Protein AF-A0A7S2QPH6-F1 (afdb_monomer)

Radius of gyration: 38.7 Å; Cα contacts (8 Å, |Δi|>4): 171; chains: 1; bounding box: 69×31×125 Å

Mean predicted aligned error: 7.9 Å

Organism: NCBI:txid1333877

Solvent-accessible surface area (backbone atoms only — not comparable to full-atom values): 13025 Å² total; per-residue (Å²): 115,68,66,64,54,45,63,56,44,73,48,70,47,43,53,53,50,51,63,46,39,63,72,77,40,60,70,73,61,27,52,55,52,51,51,52,51,52,52,50,52,52,52,52,51,52,52,49,51,53,52,54,47,52,52,48,53,42,53,52,26,55,75,64,27,37,58,69,55,34,52,51,51,57,72,68,55,85,69,75,71,84,40,66,73,51,47,52,50,54,52,50,49,53,48,23,51,51,38,46,67,59,43,43,58,51,39,51,54,19,58,76,67,41,37,59,70,58,35,52,52,43,51,50,49,35,73,74,57,30,40,69,85,51,78,62,51,70,60,52,52,52,49,54,50,52,48,56,53,51,52,50,53,44,52,52,23,60,73,54,37,32,63,68,53,36,55,51,44,62,71,67,57,83,58,61,75,85,38,68,70,55,45,51,46,54,50,54,49,51,53,49,53,52,51,52,53,51,51,53,52,43,51,52,52,34,73,69,43,91,46,74,68,55,33,54,52,34,53,50,53,49,51,51,55,57,71,67,53,82,54,48,80,86,81,124

Structure (mmCIF, N/CA/C/O backbone):
data_AF-A0A7S2QPH6-F1
#
_entry.id   AF-A0A7S2QPH6-F1
#
loop_
_atom_site.group_PDB
_atom_site.id
_atom_site.type_symbol
_atom_site.label_atom_id
_atom_site.label_alt_id
_atom_site.label_comp_id
_atom_site.label_asym_id
_atom_site.label_entity_id
_atom_site.label_seq_id
_atom_site.pdbx_PDB_ins_code
_atom_site.Cartn_x
_atom_site.Cartn_y
_atom_site.Cartn_z
_atom_site.occupancy
_atom_site.B_iso_or_equiv
_atom_site.auth_seq_id
_atom_site.auth_comp_id
_atom_site.auth_asym_id
_atom_site.auth_atom_id
_atom_site.pdbx_PDB_model_num
ATOM 1 N N . ARG A 1 1 ? 12.734 9.477 -34.193 1.00 54.38 1 ARG A N 1
ATOM 2 C CA . ARG A 1 1 ? 13.456 9.925 -35.424 1.00 54.38 1 ARG A CA 1
ATOM 3 C C . ARG A 1 1 ? 14.015 8.758 -36.251 1.00 54.38 1 ARG A C 1
ATOM 5 O O . ARG A 1 1 ? 13.859 8.786 -37.467 1.00 54.38 1 ARG A O 1
ATOM 12 N N . LEU A 1 2 ? 14.608 7.730 -35.629 1.00 49.62 2 LEU A N 1
ATOM 13 C CA . LEU A 1 2 ? 15.201 6.569 -36.316 1.00 49.62 2 LEU A CA 1
ATOM 14 C C . LEU A 1 2 ? 14.198 5.773 -37.183 1.00 49.62 2 LEU A C 1
ATOM 16 O O . LEU A 1 2 ? 14.494 5.437 -38.325 1.00 49.62 2 LEU A O 1
ATOM 20 N N . GLU A 1 3 ? 12.981 5.545 -36.678 1.00 47.72 3 GLU A N 1
ATOM 21 C CA . GLU A 1 3 ? 11.924 4.802 -37.386 1.00 47.72 3 GLU A CA 1
ATOM 22 C C . GLU A 1 3 ? 11.526 5.449 -38.726 1.00 47.72 3 GLU A C 1
ATOM 24 O O . GLU A 1 3 ? 11.423 4.767 -39.746 1.00 47.72 3 GLU A O 1
ATOM 29 N N . ALA A 1 4 ? 11.355 6.775 -38.752 1.00 60.06 4 ALA A N 1
ATOM 30 C CA . ALA A 1 4 ? 11.015 7.518 -39.967 1.00 60.06 4 ALA A CA 1
ATOM 31 C C . ALA A 1 4 ? 12.143 7.447 -41.010 1.00 60.06 4 ALA A C 1
ATOM 33 O O . ALA A 1 4 ? 11.887 7.256 -42.200 1.00 60.06 4 ALA A O 1
ATOM 34 N N . VAL A 1 5 ? 13.398 7.539 -40.557 1.00 59.12 5 VAL A N 1
ATOM 35 C CA . VAL A 1 5 ? 14.581 7.406 -41.418 1.00 59.12 5 VAL A CA 1
ATOM 36 C C . VAL A 1 5 ? 14.658 6.001 -42.015 1.00 59.12 5 VAL A C 1
ATOM 38 O O . VAL A 1 5 ? 14.896 5.867 -43.216 1.00 59.12 5 VAL A O 1
ATOM 41 N N . LEU A 1 6 ? 14.380 4.961 -41.227 1.00 55.72 6 LEU A N 1
ATOM 42 C CA . LEU A 1 6 ? 14.420 3.575 -41.690 1.00 55.72 6 LEU A CA 1
ATOM 43 C C . LEU A 1 6 ? 13.256 3.237 -42.628 1.00 55.72 6 LEU A C 1
ATOM 45 O O . LEU A 1 6 ? 13.496 2.684 -43.697 1.00 55.72 6 LEU A O 1
ATOM 49 N N . ARG A 1 7 ? 12.017 3.657 -42.345 1.00 59.75 7 ARG A N 1
ATOM 50 C CA . ARG A 1 7 ? 10.884 3.490 -43.282 1.00 59.75 7 ARG A CA 1
ATOM 51 C C . ARG A 1 7 ? 11.164 4.109 -44.655 1.00 59.75 7 ARG A C 1
ATOM 53 O O . ARG A 1 7 ? 10.908 3.479 -45.681 1.00 59.75 7 ARG A O 1
ATOM 60 N N . VAL A 1 8 ? 11.734 5.314 -44.679 1.00 58.50 8 VAL A N 1
ATOM 61 C CA . VAL A 1 8 ? 12.083 6.029 -45.918 1.00 58.50 8 VAL A CA 1
ATOM 62 C C . VAL A 1 8 ? 13.300 5.404 -46.620 1.00 58.50 8 VAL A C 1
ATOM 64 O O . VAL A 1 8 ? 13.353 5.369 -47.854 1.00 58.50 8 VAL A O 1
ATOM 67 N N . ALA A 1 9 ? 14.269 4.879 -45.868 1.00 57.53 9 ALA A N 1
ATOM 68 C CA . ALA A 1 9 ? 15.451 4.210 -46.412 1.00 57.53 9 ALA A CA 1
ATOM 69 C C . ALA A 1 9 ? 15.146 2.812 -46.990 1.00 57.53 9 ALA A C 1
ATOM 71 O O . ALA A 1 9 ? 15.693 2.448 -48.032 1.00 57.53 9 ALA A O 1
ATOM 72 N N . CYS A 1 10 ? 14.250 2.046 -46.363 1.00 59.78 10 CYS A N 1
ATOM 73 C CA . CYS A 1 10 ? 14.137 0.595 -46.546 1.00 59.78 10 CYS A CA 1
ATOM 74 C C . CYS A 1 10 ? 13.317 0.105 -47.754 1.00 59.78 10 CYS A C 1
ATOM 76 O O . CYS A 1 10 ? 13.281 -1.102 -47.980 1.00 59.78 10 CYS A O 1
ATOM 78 N N . GLY A 1 11 ? 12.647 0.975 -48.516 1.00 65.69 11 GLY A N 1
ATOM 79 C CA . GLY A 1 11 ? 11.829 0.552 -49.664 1.00 65.69 11 GLY A CA 1
ATOM 80 C C . GLY A 1 11 ? 12.218 1.256 -50.957 1.00 65.69 11 GLY A C 1
ATOM 81 O O . GLY A 1 11 ? 13.026 0.777 -51.748 1.00 65.69 11 GLY A O 1
ATOM 82 N N . GLN A 1 12 ? 11.662 2.445 -51.171 1.00 71.00 12 GLN A N 1
ATOM 83 C CA . GLN A 1 12 ? 11.838 3.171 -52.430 1.00 71.00 12 GLN A CA 1
ATOM 84 C C . GLN A 1 12 ? 13.233 3.772 -52.623 1.00 71.00 12 GLN A C 1
ATOM 86 O O . GLN A 1 12 ? 13.667 3.929 -53.764 1.00 71.00 12 GLN A O 1
ATOM 91 N N . ARG A 1 13 ? 13.938 4.176 -51.557 1.00 70.62 13 ARG A N 1
ATOM 92 C CA . ARG A 1 13 ? 15.317 4.679 -51.690 1.00 70.62 13 ARG A CA 1
ATOM 93 C C . ARG A 1 13 ? 16.288 3.545 -51.996 1.00 70.62 13 ARG A C 1
ATOM 95 O O . ARG A 1 13 ? 17.076 3.694 -52.922 1.00 70.62 13 ARG A O 1
ATOM 102 N N . TYR A 1 14 ? 16.169 2.408 -51.311 1.00 70.88 14 TYR A N 1
ATOM 103 C CA . TYR A 1 14 ? 16.949 1.209 -51.619 1.00 70.88 14 TYR A CA 1
ATOM 104 C C . TYR A 1 14 ? 16.774 0.769 -53.079 1.00 70.88 14 TYR A C 1
ATOM 106 O O . TYR A 1 14 ? 17.761 0.699 -53.805 1.00 70.88 14 TYR A O 1
ATOM 114 N N . LEU A 1 15 ? 15.534 0.593 -53.554 1.00 75.94 15 LEU A N 1
ATOM 115 C CA . LEU A 1 15 ? 15.271 0.194 -54.944 1.00 75.94 15 LEU A CA 1
ATOM 116 C C . LEU A 1 15 ? 15.833 1.199 -55.963 1.00 75.94 15 LEU A C 1
ATOM 118 O O . LEU A 1 15 ? 16.389 0.799 -56.985 1.00 75.94 15 LEU A O 1
ATOM 122 N N . ARG A 1 16 ? 15.755 2.507 -55.672 1.00 81.75 16 ARG A N 1
ATOM 123 C CA . ARG A 1 16 ? 16.357 3.555 -56.514 1.00 81.75 16 ARG A CA 1
ATOM 124 C C . ARG A 1 16 ? 17.885 3.487 -56.544 1.00 81.75 16 ARG A C 1
ATOM 126 O O . ARG A 1 16 ? 18.468 3.679 -57.610 1.00 81.75 16 ARG A O 1
ATOM 133 N N . VAL A 1 17 ? 18.529 3.218 -55.408 1.00 78.56 17 VAL A N 1
ATOM 134 C CA . VAL A 1 17 ? 19.991 3.077 -55.321 1.00 78.56 17 VAL A CA 1
ATOM 135 C C . VAL 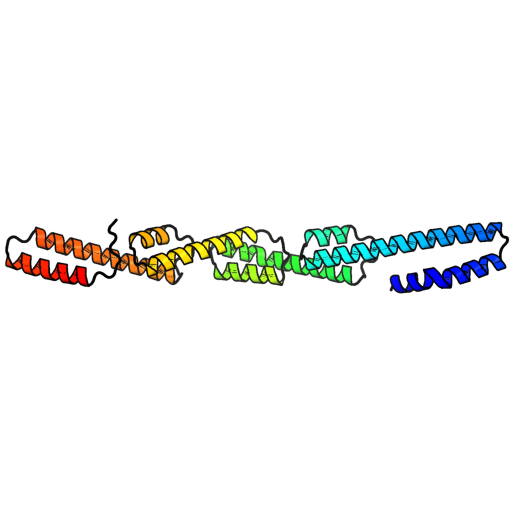A 1 17 ? 20.451 1.808 -56.034 1.00 78.56 17 VAL A C 1
ATOM 137 O O . VAL A 1 17 ? 21.349 1.889 -56.865 1.00 78.56 17 VAL A O 1
ATOM 140 N N . VAL A 1 18 ? 19.783 0.675 -55.818 1.00 74.19 18 VAL A N 1
ATOM 141 C CA . VAL A 1 18 ? 20.056 -0.591 -56.520 1.00 74.19 18 VAL A CA 1
ATOM 142 C C . VAL A 1 18 ? 19.914 -0.423 -58.037 1.00 74.19 18 VAL A C 1
ATOM 144 O O . VAL A 1 18 ? 20.828 -0.748 -58.790 1.00 74.19 18 VAL A O 1
ATOM 147 N N . ALA A 1 19 ? 18.825 0.193 -58.507 1.00 78.00 19 ALA A N 1
ATOM 148 C CA . ALA A 1 19 ? 18.623 0.469 -59.931 1.00 78.00 19 ALA A CA 1
ATOM 149 C C . ALA A 1 19 ? 19.671 1.428 -60.530 1.00 78.00 19 ALA A C 1
ATOM 151 O O . ALA A 1 19 ? 19.881 1.429 -61.745 1.00 78.00 19 ALA A O 1
ATOM 152 N N . ARG A 1 20 ? 20.308 2.280 -59.715 1.00 82.31 20 ARG A N 1
ATOM 153 C CA . ARG A 1 20 ? 21.432 3.129 -60.139 1.00 82.31 20 ARG A CA 1
ATOM 154 C C . ARG A 1 20 ? 22.739 2.331 -60.169 1.00 82.31 20 ARG A C 1
ATOM 156 O O . ARG A 1 20 ? 23.458 2.415 -61.157 1.00 82.31 20 ARG A O 1
ATOM 163 N N . LEU A 1 21 ? 23.008 1.507 -59.156 1.00 75.81 21 LEU A N 1
ATOM 164 C CA . LEU A 1 21 ? 24.198 0.651 -59.086 1.00 75.81 21 LEU A CA 1
ATOM 165 C C . LEU A 1 21 ? 24.280 -0.328 -60.265 1.00 75.81 21 LEU A C 1
ATOM 167 O O . LEU A 1 21 ? 25.337 -0.435 -60.881 1.00 75.81 21 LEU A O 1
ATOM 171 N N . ARG A 1 22 ? 23.157 -0.953 -60.643 1.00 78.31 22 ARG A N 1
ATOM 172 C CA . ARG A 1 22 ? 23.070 -1.844 -61.818 1.00 78.31 22 ARG A CA 1
ATOM 173 C C . ARG A 1 22 ? 23.367 -1.148 -63.146 1.00 78.31 22 ARG A C 1
ATOM 175 O O . ARG A 1 22 ? 23.797 -1.801 -64.086 1.00 78.31 22 ARG A O 1
ATOM 182 N N . ARG A 1 23 ? 23.118 0.164 -63.238 1.00 83.81 23 ARG A N 1
ATOM 183 C CA . ARG A 1 23 ? 23.361 0.962 -64.453 1.00 83.81 23 ARG A CA 1
ATOM 184 C C . ARG A 1 23 ? 24.791 1.490 -64.553 1.00 83.81 23 ARG A C 1
ATOM 186 O O . ARG A 1 23 ? 25.267 1.710 -65.658 1.00 83.81 23 ARG A O 1
ATOM 193 N N . CYS A 1 24 ? 25.456 1.722 -63.423 1.00 86.12 24 CYS A N 1
ATOM 194 C CA . CYS A 1 24 ? 26.751 2.406 -63.380 1.00 86.12 24 CYS A CA 1
ATOM 195 C C . CYS A 1 24 ? 27.951 1.475 -63.149 1.00 86.12 24 CYS A C 1
ATOM 197 O O . CYS A 1 24 ? 29.089 1.922 -63.284 1.00 86.12 24 CYS A O 1
ATOM 199 N N . HIS A 1 25 ? 27.734 0.206 -62.788 1.00 80.25 25 HIS A N 1
ATOM 200 C CA . HIS A 1 25 ? 28.814 -0.727 -62.463 1.00 80.25 25 HIS A CA 1
ATOM 201 C C . HIS A 1 25 ? 28.708 -2.053 -63.227 1.00 80.25 25 HIS A C 1
ATOM 203 O O . HIS A 1 25 ? 27.604 -2.495 -63.537 1.00 80.25 25 HIS A O 1
ATOM 209 N N . PRO A 1 26 ? 29.847 -2.733 -63.479 1.00 85.00 26 PRO A N 1
ATOM 210 C CA . PRO A 1 26 ? 29.851 -4.103 -63.981 1.00 85.00 26 PRO A CA 1
ATOM 211 C C . PRO A 1 26 ? 29.033 -5.022 -63.070 1.00 85.00 26 PRO A C 1
ATOM 213 O O . PRO A 1 26 ? 29.055 -4.855 -61.846 1.00 85.00 26 PRO A O 1
ATOM 216 N N . ILE A 1 27 ? 28.383 -6.028 -63.659 1.00 79.69 27 ILE A N 1
ATOM 217 C CA . ILE A 1 27 ? 27.456 -6.941 -62.967 1.00 79.69 27 ILE A CA 1
ATOM 218 C C . ILE A 1 27 ? 28.075 -7.503 -61.675 1.00 79.69 27 ILE A C 1
ATOM 220 O O . ILE A 1 27 ? 27.451 -7.431 -60.617 1.00 79.69 27 ILE A O 1
ATOM 224 N N . SER A 1 28 ? 29.335 -7.948 -61.719 1.00 79.94 28 SER A N 1
ATOM 225 C CA . SER A 1 28 ? 30.047 -8.503 -60.557 1.00 79.94 28 SER A CA 1
ATOM 226 C C . SER A 1 28 ? 30.216 -7.511 -59.396 1.00 79.94 28 SER A C 1
ATOM 228 O O . SER A 1 28 ? 29.998 -7.871 -58.241 1.00 79.94 28 SER A O 1
ATOM 230 N N . LYS A 1 29 ? 30.544 -6.244 -59.682 1.00 80.56 29 LYS A N 1
ATOM 231 C CA . LYS A 1 29 ? 30.670 -5.189 -58.660 1.00 80.56 29 LYS A CA 1
ATOM 232 C C . LYS A 1 29 ? 29.304 -4.743 -58.135 1.00 80.56 29 LYS A C 1
ATOM 234 O O . LYS A 1 29 ? 29.168 -4.486 -56.941 1.00 80.56 29 LYS A O 1
ATOM 239 N N . SER A 1 30 ? 28.291 -4.685 -59.003 1.00 76.00 30 SER A N 1
ATOM 240 C CA . SER A 1 30 ? 26.925 -4.324 -58.605 1.00 76.00 30 SER A CA 1
ATOM 241 C C . SER A 1 30 ? 26.313 -5.354 -57.649 1.00 76.00 30 SER A C 1
ATOM 243 O O . SER A 1 30 ? 25.773 -4.968 -56.616 1.00 76.00 30 SER A O 1
ATOM 245 N N . ALA A 1 31 ? 26.504 -6.653 -57.910 1.00 77.94 31 ALA A N 1
ATOM 246 C CA . ALA A 1 31 ? 25.999 -7.727 -57.059 1.00 77.94 31 ALA A CA 1
ATOM 247 C C . ALA A 1 31 ? 26.612 -7.690 -55.647 1.00 77.94 31 ALA A C 1
ATOM 249 O O . ALA A 1 31 ? 25.890 -7.788 -54.657 1.00 77.94 31 ALA A O 1
ATOM 250 N N . ALA A 1 32 ? 27.927 -7.476 -55.533 1.00 83.19 32 ALA A N 1
ATOM 251 C CA . ALA A 1 32 ? 28.596 -7.372 -54.234 1.00 83.19 32 ALA A CA 1
ATOM 252 C C . ALA A 1 32 ? 28.088 -6.175 -53.403 1.00 83.19 32 ALA A C 1
ATOM 254 O O . ALA A 1 32 ? 27.843 -6.303 -52.200 1.00 83.19 32 ALA A O 1
ATOM 255 N N . LEU A 1 33 ? 27.883 -5.018 -54.043 1.00 82.50 33 LEU A N 1
ATOM 256 C CA . LEU A 1 33 ? 27.329 -3.829 -53.389 1.00 82.50 33 LEU A CA 1
ATOM 257 C C . LEU A 1 33 ? 25.872 -4.034 -52.958 1.00 82.50 33 LEU A C 1
ATOM 259 O O . LEU A 1 33 ? 25.506 -3.652 -51.848 1.00 82.50 33 LEU A O 1
ATOM 263 N N . GLU A 1 34 ? 25.055 -4.675 -53.795 1.00 82.25 34 GLU A N 1
ATOM 264 C CA . GLU A 1 34 ? 23.666 -5.009 -53.466 1.00 82.25 34 GLU A CA 1
ATOM 265 C C . GLU A 1 34 ? 23.564 -5.918 -52.238 1.00 82.25 34 GLU A C 1
ATOM 267 O O . GLU A 1 34 ? 22.764 -5.636 -51.342 1.00 82.25 34 GLU A O 1
ATOM 272 N N . VAL A 1 35 ? 24.402 -6.958 -52.163 1.00 85.31 35 VAL A N 1
ATOM 273 C CA . VAL A 1 35 ? 24.469 -7.875 -51.013 1.00 85.31 35 VAL A CA 1
ATOM 274 C C . VAL A 1 35 ? 24.894 -7.134 -49.746 1.00 85.31 35 VAL A C 1
ATOM 276 O O . VAL A 1 35 ? 24.265 -7.294 -48.699 1.00 85.31 35 V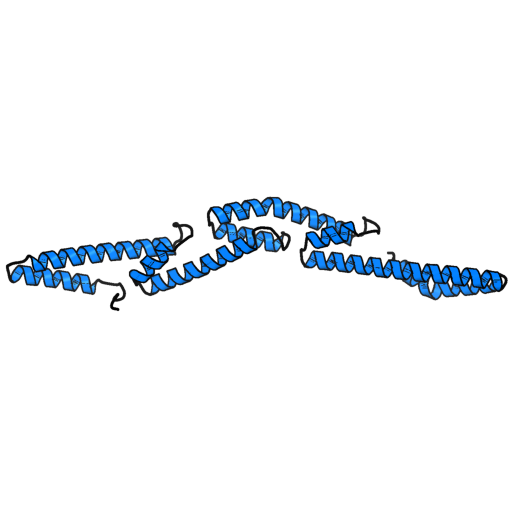AL A O 1
ATOM 279 N N . SER A 1 36 ? 25.918 -6.280 -49.832 1.00 87.69 36 SER A N 1
ATOM 280 C CA . SER A 1 36 ? 26.378 -5.470 -48.697 1.00 87.69 36 SER A CA 1
ATOM 281 C C . SER A 1 36 ? 25.277 -4.538 -48.177 1.00 87.69 36 SER A C 1
ATOM 283 O O . SER A 1 36 ? 24.978 -4.529 -46.980 1.00 87.69 36 SER A O 1
ATOM 285 N N . MET A 1 37 ? 24.595 -3.819 -49.073 1.00 84.19 37 MET A N 1
ATOM 286 C CA . MET A 1 37 ? 23.482 -2.943 -48.701 1.00 84.19 37 MET A CA 1
ATOM 287 C C . MET A 1 37 ? 22.303 -3.720 -48.107 1.00 84.19 37 MET A C 1
ATOM 289 O O . MET A 1 37 ? 21.725 -3.282 -47.113 1.00 84.19 37 MET A O 1
ATOM 293 N N . ALA A 1 38 ? 21.942 -4.869 -48.685 1.00 82.44 38 ALA A N 1
ATOM 294 C CA . ALA A 1 38 ? 20.889 -5.724 -48.142 1.00 82.44 38 ALA A CA 1
ATOM 295 C C . ALA A 1 38 ? 21.242 -6.198 -46.723 1.00 82.44 38 ALA A C 1
ATOM 297 O O . ALA A 1 38 ? 20.410 -6.107 -45.821 1.00 82.44 38 ALA A O 1
ATOM 298 N N . SER A 1 39 ? 22.492 -6.616 -46.497 1.00 88.56 39 SER A N 1
ATOM 299 C CA . SER A 1 39 ? 22.994 -7.003 -45.175 1.00 88.56 39 SER A CA 1
ATOM 300 C C . SER A 1 39 ? 22.905 -5.853 -44.166 1.00 88.56 39 SER A C 1
ATOM 302 O O . SER A 1 39 ? 22.392 -6.036 -43.062 1.00 88.56 39 SER A O 1
ATOM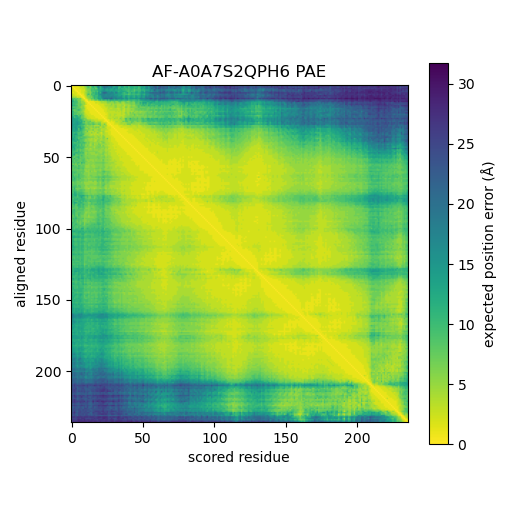 304 N N . GLN A 1 40 ? 23.331 -4.643 -44.546 1.00 87.31 40 GLN A N 1
ATOM 305 C CA . GLN A 1 40 ? 23.217 -3.453 -43.695 1.00 87.31 40 GLN A CA 1
ATOM 306 C C . GLN A 1 40 ? 21.758 -3.111 -43.366 1.00 87.31 40 GLN A C 1
ATOM 308 O O . GLN A 1 40 ? 21.457 -2.766 -42.225 1.00 87.31 40 GLN A O 1
ATOM 313 N N . LEU A 1 41 ? 20.842 -3.247 -44.329 1.00 83.75 41 LEU A N 1
ATOM 314 C CA . LEU A 1 41 ? 19.414 -3.021 -44.101 1.00 83.75 41 LEU A CA 1
ATOM 315 C C . LEU A 1 41 ? 18.807 -4.035 -43.133 1.00 83.75 41 LEU A C 1
ATOM 317 O O . LEU A 1 41 ? 18.009 -3.647 -42.280 1.00 83.75 41 LEU A O 1
ATOM 321 N N . VAL A 1 42 ? 19.175 -5.312 -43.246 1.00 88.19 42 VAL A N 1
ATOM 322 C CA . VAL A 1 42 ? 18.736 -6.343 -42.297 1.00 88.19 42 VAL A CA 1
ATOM 323 C C . VAL A 1 42 ? 19.244 -6.004 -40.896 1.00 88.19 42 VAL A C 1
ATOM 325 O O . VAL A 1 42 ? 18.435 -5.919 -39.978 1.00 88.19 42 VAL A O 1
ATOM 328 N N . LYS A 1 43 ? 20.538 -5.688 -40.746 1.00 89.81 43 LYS A N 1
ATOM 329 C CA . LYS A 1 43 ? 21.121 -5.271 -39.458 1.00 89.81 43 LYS A CA 1
ATOM 330 C C . LYS A 1 43 ? 20.407 -4.055 -38.866 1.00 89.81 43 LYS A C 1
ATOM 332 O O . LYS A 1 43 ? 20.058 -4.066 -37.693 1.00 89.81 43 LYS A O 1
ATOM 337 N N . ALA A 1 44 ? 20.144 -3.027 -39.673 1.00 87.19 44 ALA A N 1
ATOM 338 C CA . ALA A 1 44 ? 19.452 -1.822 -39.222 1.00 87.19 44 ALA A CA 1
ATOM 339 C C . ALA A 1 44 ? 18.005 -2.101 -38.777 1.00 87.19 44 ALA A C 1
ATOM 341 O O . ALA A 1 44 ? 17.536 -1.508 -37.809 1.00 87.19 44 ALA A O 1
ATOM 342 N N . ARG A 1 45 ? 17.299 -3.018 -39.453 1.00 87.81 45 ARG A N 1
ATOM 343 C CA . ARG A 1 45 ? 15.950 -3.448 -39.054 1.00 87.81 45 ARG A CA 1
ATOM 344 C C . ARG A 1 45 ? 15.960 -4.221 -37.743 1.00 87.81 45 ARG A C 1
ATOM 346 O O . ARG A 1 45 ? 15.115 -3.946 -36.900 1.00 87.81 45 ARG A O 1
ATOM 353 N N . THR A 1 46 ? 16.907 -5.140 -37.567 1.00 92.12 46 THR A N 1
ATOM 354 C CA . THR A 1 46 ? 17.079 -5.862 -36.302 1.00 92.12 46 THR A CA 1
ATOM 355 C C . THR A 1 46 ? 17.374 -4.886 -35.166 1.00 92.12 46 THR A C 1
ATOM 357 O O . THR A 1 46 ? 16.674 -4.903 -34.165 1.00 92.12 46 THR A O 1
ATOM 360 N N . LEU A 1 47 ? 18.307 -3.946 -35.361 1.00 92.19 47 LEU A N 1
ATOM 361 C CA . LEU A 1 47 ? 18.620 -2.922 -34.357 1.00 92.19 47 LEU A CA 1
ATOM 362 C C . LEU A 1 47 ? 17.418 -2.033 -34.009 1.00 92.19 47 LEU A C 1
ATOM 364 O O . LEU A 1 47 ? 17.230 -1.703 -32.842 1.00 92.19 47 LEU A O 1
ATOM 368 N N . LEU A 1 48 ? 16.597 -1.651 -34.995 1.00 90.50 48 LEU A N 1
ATOM 369 C CA . LEU A 1 48 ? 15.368 -0.897 -34.738 1.00 90.50 48 LEU A CA 1
ATOM 370 C C . LEU A 1 48 ? 14.359 -1.718 -33.932 1.00 90.50 48 LEU A C 1
ATOM 372 O O . LEU A 1 48 ? 13.750 -1.176 -33.015 1.00 90.50 48 LEU A O 1
ATOM 376 N N . ALA A 1 49 ? 14.169 -2.992 -34.277 1.00 92.44 49 ALA A N 1
ATOM 377 C CA . ALA A 1 49 ? 13.257 -3.874 -33.558 1.00 92.44 49 ALA A CA 1
ATOM 378 C C . ALA A 1 49 ? 13.706 -4.067 -32.101 1.00 92.44 49 ALA A C 1
ATOM 380 O O . ALA A 1 49 ? 12.886 -3.915 -31.198 1.00 92.44 49 ALA A O 1
ATOM 381 N N . ASP A 1 50 ? 15.001 -4.300 -31.875 1.00 94.88 50 ASP A N 1
ATOM 382 C CA . ASP A 1 50 ? 15.594 -4.414 -30.538 1.00 94.88 50 ASP A CA 1
ATOM 383 C C . ASP A 1 50 ? 15.391 -3.125 -29.726 1.00 94.88 50 ASP A C 1
ATOM 385 O O . ASP A 1 50 ? 14.974 -3.173 -28.572 1.00 94.88 50 ASP A O 1
ATOM 389 N N . TRP A 1 51 ? 15.636 -1.961 -30.338 1.00 95.75 51 TRP A N 1
ATOM 390 C CA . TRP A 1 51 ? 15.424 -0.656 -29.706 1.00 95.75 51 TRP A CA 1
ATOM 391 C C . TRP A 1 51 ? 13.950 -0.424 -29.339 1.00 95.75 51 TRP A C 1
ATOM 393 O O . TRP A 1 51 ? 13.643 -0.033 -28.213 1.00 95.75 51 TRP A O 1
ATOM 403 N N . GLN A 1 52 ? 13.018 -0.712 -30.257 1.00 95.56 52 GLN A N 1
ATOM 404 C CA . GLN A 1 52 ? 11.577 -0.590 -30.000 1.00 95.56 52 GLN A CA 1
ATOM 405 C C . GLN A 1 52 ? 11.110 -1.553 -28.907 1.00 95.56 52 GLN A C 1
ATOM 407 O O . GLN A 1 52 ? 10.226 -1.207 -28.122 1.00 95.56 52 GLN A O 1
ATOM 412 N N . GLN A 1 53 ? 11.668 -2.762 -28.862 1.00 97.19 53 GLN A N 1
ATOM 413 C CA . GLN A 1 53 ? 11.356 -3.730 -27.820 1.00 97.19 53 GLN A CA 1
ATOM 414 C C . GLN A 1 53 ? 11.829 -3.230 -26.456 1.00 97.19 53 GLN A C 1
ATOM 416 O O . GLN A 1 53 ? 11.007 -3.115 -25.554 1.00 97.19 53 GLN A O 1
ATOM 421 N N . ALA A 1 54 ? 13.092 -2.822 -26.341 1.00 97.50 54 ALA A N 1
ATOM 422 C CA . ALA A 1 54 ? 13.645 -2.324 -25.087 1.00 97.50 54 ALA A CA 1
ATOM 423 C C . ALA A 1 54 ? 12.887 -1.089 -24.555 1.00 97.50 54 ALA A C 1
ATOM 425 O O . ALA A 1 54 ? 12.619 -1.002 -23.359 1.00 97.50 54 ALA A O 1
ATOM 426 N N . LEU A 1 55 ? 12.443 -0.170 -25.426 1.00 97.69 55 LEU A N 1
ATOM 427 C CA . LEU A 1 55 ? 11.586 0.949 -25.002 1.00 97.69 55 LEU A CA 1
ATOM 428 C C . LEU A 1 55 ? 10.214 0.507 -24.487 1.00 97.69 55 LEU A C 1
ATOM 430 O O . LEU A 1 55 ? 9.685 1.121 -23.559 1.00 97.69 55 LEU A O 1
ATOM 434 N N . ARG A 1 56 ? 9.613 -0.525 -25.092 1.00 98.25 56 ARG A N 1
ATOM 435 C CA . ARG A 1 56 ? 8.349 -1.091 -24.600 1.00 98.25 56 ARG A CA 1
ATOM 436 C C . ARG A 1 56 ? 8.544 -1.734 -23.235 1.00 98.25 56 ARG A C 1
ATOM 438 O O . ARG A 1 56 ? 7.768 -1.432 -22.336 1.00 98.25 56 ARG A O 1
ATOM 445 N N . ASP A 1 57 ? 9.610 -2.507 -23.068 1.00 98.25 57 ASP A N 1
ATOM 446 C CA . ASP A 1 57 ? 9.924 -3.174 -21.806 1.00 98.25 57 ASP A CA 1
ATOM 447 C C . ASP A 1 57 ? 10.150 -2.152 -20.682 1.00 98.25 57 ASP A C 1
ATOM 449 O O . ASP A 1 57 ? 9.559 -2.279 -19.610 1.00 98.25 57 ASP A O 1
ATOM 453 N N . ILE A 1 58 ? 10.915 -1.079 -20.942 1.00 98.31 58 ILE A N 1
ATOM 454 C CA . ILE A 1 58 ? 11.114 0.021 -19.980 1.00 98.31 58 ILE A CA 1
ATOM 455 C C . ILE A 1 58 ? 9.775 0.673 -19.636 1.00 98.31 58 ILE A C 1
ATOM 457 O O . ILE A 1 58 ? 9.464 0.889 -18.465 1.00 98.31 58 ILE A O 1
ATOM 461 N N . LYS A 1 59 ? 8.953 0.984 -20.643 1.00 98.19 59 LYS A N 1
ATOM 462 C CA . LYS A 1 59 ? 7.647 1.616 -20.433 1.00 98.19 59 LYS A CA 1
ATOM 463 C C . LYS A 1 59 ? 6.706 0.741 -19.606 1.00 98.19 59 LYS A C 1
ATOM 465 O O . LYS A 1 59 ? 5.977 1.264 -18.763 1.00 98.19 59 LYS A O 1
ATOM 470 N N . ASP A 1 60 ? 6.694 -0.563 -19.844 1.00 98.19 60 ASP A N 1
ATOM 471 C CA . ASP A 1 60 ? 5.828 -1.489 -19.122 1.00 98.19 60 ASP A CA 1
ATOM 472 C C . ASP A 1 60 ? 6.324 -1.722 -17.688 1.00 98.19 60 ASP A C 1
ATOM 474 O O . ASP A 1 60 ? 5.507 -1.673 -16.766 1.00 98.19 60 ASP A O 1
ATOM 478 N N . ALA A 1 61 ? 7.638 -1.829 -17.464 1.00 98.06 61 ALA A N 1
ATOM 479 C CA . ALA A 1 61 ? 8.222 -1.855 -16.120 1.00 98.06 61 ALA A CA 1
ATOM 480 C C . ALA A 1 61 ? 7.904 -0.567 -15.335 1.00 98.06 61 ALA A C 1
ATOM 482 O O . ALA A 1 61 ? 7.487 -0.623 -14.176 1.00 98.06 61 ALA A O 1
ATOM 483 N N . ARG A 1 62 ? 7.975 0.598 -15.997 1.00 97.50 62 ARG A N 1
ATOM 484 C CA . ARG A 1 62 ? 7.580 1.889 -15.410 1.00 97.50 62 ARG A CA 1
ATOM 485 C C . ARG A 1 62 ? 6.118 1.921 -14.980 1.00 97.50 62 ARG A C 1
ATOM 487 O O . ARG A 1 62 ? 5.808 2.326 -13.864 1.00 97.50 62 ARG A O 1
ATOM 494 N N . ARG A 1 63 ? 5.210 1.448 -15.838 1.00 96.88 63 ARG A N 1
ATOM 495 C CA . ARG A 1 63 ? 3.769 1.351 -15.528 1.00 96.88 63 ARG A CA 1
ATOM 496 C C . ARG A 1 63 ? 3.487 0.443 -14.336 1.00 96.88 63 ARG A C 1
ATOM 498 O O . ARG A 1 63 ? 2.558 0.707 -13.579 1.00 96.88 63 ARG A O 1
ATOM 505 N N . GLN A 1 64 ? 4.273 -0.618 -14.182 1.00 97.25 64 GLN A N 1
ATOM 506 C CA . GLN A 1 64 ? 4.173 -1.545 -13.055 1.00 97.25 64 GLN A CA 1
ATOM 507 C C . GLN A 1 64 ? 4.848 -1.019 -11.781 1.00 97.25 64 GLN A C 1
ATOM 509 O O . GLN A 1 64 ? 4.629 -1.592 -10.715 1.00 97.25 64 GLN A O 1
ATOM 514 N N . ARG A 1 65 ? 5.599 0.088 -11.879 1.00 97.00 65 ARG A N 1
ATOM 515 C CA . ARG A 1 65 ? 6.398 0.686 -10.800 1.00 97.00 65 ARG A CA 1
ATOM 516 C C . ARG A 1 65 ? 7.417 -0.283 -10.202 1.00 97.00 65 ARG A C 1
ATOM 518 O O . ARG A 1 65 ? 7.668 -0.273 -8.998 1.00 97.00 65 ARG A O 1
ATOM 525 N N . ASP A 1 66 ? 7.980 -1.127 -11.062 1.00 97.62 66 ASP A N 1
ATOM 526 C CA . ASP A 1 66 ? 9.026 -2.083 -10.712 1.00 97.62 66 ASP A CA 1
ATOM 527 C C . ASP A 1 66 ? 10.397 -1.409 -10.875 1.00 97.62 66 ASP A C 1
ATOM 529 O O . ASP A 1 66 ? 10.976 -1.361 -11.965 1.00 97.62 66 ASP A O 1
ATOM 533 N N . ALA A 1 67 ? 10.891 -0.824 -9.781 1.00 97.25 67 ALA A N 1
ATOM 534 C CA . ALA A 1 67 ? 12.163 -0.104 -9.760 1.00 97.25 67 ALA A CA 1
ATOM 535 C C . ALA A 1 67 ? 13.346 -0.998 -10.140 1.00 97.25 67 ALA A C 1
ATOM 537 O O . ALA A 1 67 ? 14.204 -0.581 -10.921 1.00 97.25 67 ALA A O 1
ATOM 538 N N . ALA A 1 68 ? 13.368 -2.235 -9.638 1.00 97.19 68 ALA A N 1
ATOM 539 C CA . ALA A 1 68 ? 14.440 -3.181 -9.914 1.00 97.19 68 ALA A CA 1
ATOM 540 C C . ALA A 1 68 ? 14.487 -3.523 -11.407 1.00 97.19 68 ALA A C 1
ATOM 542 O O . ALA A 1 68 ? 15.558 -3.489 -12.020 1.00 97.19 68 ALA A O 1
ATOM 543 N N . LYS A 1 69 ? 13.324 -3.766 -12.026 1.00 98.06 69 LYS A N 1
ATOM 544 C CA . LYS A 1 69 ? 13.263 -4.077 -13.453 1.00 98.06 69 LYS A CA 1
ATOM 545 C C . LYS A 1 69 ? 13.635 -2.891 -14.330 1.00 98.06 69 LYS A C 1
ATOM 547 O O . LYS A 1 69 ? 14.343 -3.074 -15.319 1.00 98.06 69 LYS A O 1
ATOM 552 N N . VAL A 1 70 ? 13.201 -1.678 -13.982 1.00 98.12 70 VAL A N 1
ATOM 553 C CA . VAL A 1 70 ? 13.611 -0.466 -14.710 1.00 98.12 70 VAL A CA 1
ATOM 554 C C . VAL A 1 70 ? 15.128 -0.282 -14.622 1.00 98.12 70 VAL A C 1
ATOM 556 O O . VAL A 1 70 ? 15.764 -0.040 -15.646 1.00 98.12 70 VAL A O 1
ATOM 559 N N . GLN A 1 71 ? 15.724 -0.463 -13.442 1.00 98.12 71 GLN A N 1
ATOM 560 C CA . GLN A 1 71 ? 17.172 -0.371 -13.257 1.00 98.12 71 GLN A CA 1
ATOM 561 C C . GLN A 1 71 ? 17.932 -1.420 -14.087 1.00 98.12 71 GLN A C 1
ATOM 563 O O . GLN A 1 71 ? 18.916 -1.081 -14.743 1.00 98.12 71 GLN A O 1
ATOM 568 N N . GLU A 1 72 ? 17.463 -2.670 -14.111 1.00 98.19 72 GLU A N 1
ATOM 569 C CA . GLU A 1 72 ? 18.039 -3.743 -14.934 1.00 98.19 72 GLU A CA 1
ATOM 570 C C . GLU A 1 72 ? 17.979 -3.399 -16.432 1.00 98.19 72 GLU A C 1
ATOM 572 O O . GLU A 1 72 ? 18.980 -3.500 -17.143 1.00 98.19 72 GLU A O 1
ATOM 577 N N . LEU A 1 73 ? 16.817 -2.953 -16.918 1.00 98.31 73 LEU A N 1
ATOM 578 C CA . LEU A 1 73 ? 16.619 -2.609 -18.328 1.00 98.31 73 LEU A CA 1
ATOM 579 C C . LEU A 1 73 ? 17.465 -1.404 -18.755 1.00 98.31 73 LEU A C 1
ATOM 581 O O . LEU A 1 73 ? 17.987 -1.397 -19.870 1.00 98.31 73 LEU A O 1
ATOM 585 N N . LEU A 1 74 ? 17.632 -0.414 -17.875 1.00 98.00 74 LEU A N 1
ATOM 586 C CA . LEU A 1 74 ? 18.522 0.723 -18.108 1.00 98.00 74 LEU A CA 1
ATOM 587 C C . LEU A 1 74 ? 19.99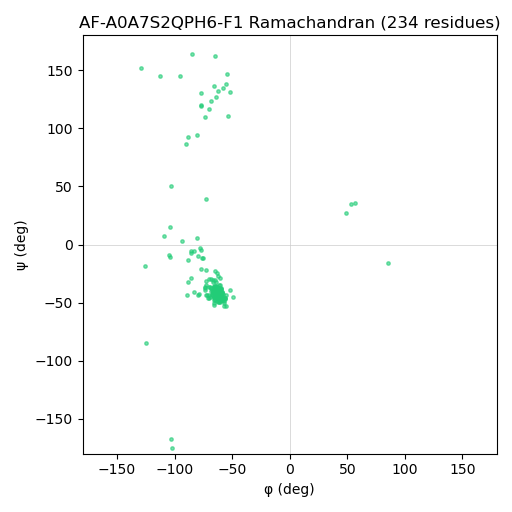8 0.309 -18.111 1.00 98.00 74 LEU A C 1
ATOM 589 O O . LEU A 1 74 ? 20.753 0.795 -18.945 1.00 98.00 74 LEU A O 1
ATOM 593 N N . ALA A 1 75 ? 20.412 -0.632 -17.258 1.00 98.06 75 ALA A N 1
ATOM 594 C CA . ALA A 1 75 ? 21.781 -1.157 -17.268 1.00 98.06 75 ALA A CA 1
ATOM 595 C C . ALA A 1 75 ? 22.108 -1.954 -18.548 1.00 98.06 75 ALA A C 1
ATOM 597 O O . ALA A 1 75 ? 23.255 -1.974 -18.996 1.00 98.06 75 ALA A O 1
ATOM 598 N N . LEU A 1 76 ? 21.106 -2.600 -19.154 1.00 97.62 76 LEU A N 1
ATOM 599 C CA . LEU A 1 76 ? 21.224 -3.313 -20.433 1.00 97.62 76 LEU A CA 1
ATOM 600 C C . LEU A 1 76 ? 21.039 -2.398 -21.658 1.00 97.62 76 LEU A C 1
ATOM 602 O O . LEU A 1 76 ? 21.196 -2.848 -22.802 1.00 97.62 76 LEU A O 1
ATOM 606 N N . TRP A 1 77 ? 20.691 -1.127 -21.450 1.00 97.44 77 TRP A N 1
ATOM 607 C CA . TRP A 1 77 ? 20.451 -0.181 -22.529 1.00 97.44 77 TRP A CA 1
ATOM 608 C C . TRP A 1 77 ? 21.760 0.180 -23.238 1.00 97.44 77 TRP A C 1
ATOM 610 O O . TRP A 1 77 ? 22.669 0.770 -22.668 1.00 97.44 77 TRP A O 1
ATOM 620 N N . ARG A 1 78 ? 21.847 -0.171 -24.525 1.00 96.62 78 ARG A N 1
ATOM 621 C CA . ARG A 1 78 ? 23.041 0.030 -25.373 1.00 96.62 78 ARG A CA 1
ATOM 622 C C . ARG A 1 78 ? 22.878 1.110 -26.444 1.00 96.62 78 ARG A C 1
ATOM 624 O O . ARG A 1 78 ? 23.694 1.196 -27.361 1.00 96.62 78 ARG A O 1
ATOM 631 N N . PHE A 1 79 ? 21.771 1.845 -26.408 1.00 95.00 79 PHE A N 1
ATOM 632 C CA . PHE A 1 79 ? 21.467 2.897 -27.378 1.00 95.00 79 PHE A CA 1
ATOM 633 C C . PHE A 1 79 ? 21.718 4.274 -26.752 1.00 95.00 79 PHE A C 1
ATOM 635 O O . PHE A 1 79 ? 22.352 4.380 -25.709 1.00 95.00 79 PHE A O 1
ATOM 642 N N . ALA A 1 80 ? 21.254 5.339 -27.402 1.00 94.81 80 ALA A N 1
ATOM 643 C CA . ALA A 1 80 ? 21.467 6.696 -26.920 1.00 94.81 80 ALA A CA 1
ATOM 644 C C . ALA A 1 80 ? 20.734 6.946 -25.586 1.00 94.81 80 ALA A C 1
ATOM 646 O O . ALA A 1 80 ? 19.588 6.522 -25.416 1.00 94.81 80 ALA A O 1
ATOM 647 N N . GLU A 1 81 ? 21.407 7.604 -24.643 1.00 94.81 81 GLU A N 1
ATOM 648 C CA . GLU A 1 81 ? 20.891 7.898 -23.296 1.00 94.81 81 GLU A CA 1
ATOM 649 C C . GLU A 1 81 ? 19.897 9.071 -23.284 1.00 94.81 81 GLU A C 1
ATOM 651 O O . GLU A 1 81 ? 19.063 9.170 -22.389 1.00 94.81 81 GLU A O 1
ATOM 656 N N . ASP A 1 82 ? 19.939 9.934 -24.304 1.00 95.81 82 ASP A N 1
ATOM 657 C CA . ASP A 1 82 ? 19.052 11.090 -24.477 1.00 95.81 82 ASP A CA 1
ATOM 658 C C . ASP A 1 82 ? 17.677 10.725 -25.064 1.00 95.81 82 ASP A C 1
ATOM 660 O O . ASP A 1 82 ? 16.857 11.602 -25.350 1.00 95.81 82 ASP A O 1
ATOM 664 N N . GLU A 1 83 ? 17.397 9.432 -25.243 1.00 95.56 83 GLU A N 1
ATOM 665 C CA . GLU A 1 83 ? 16.087 8.969 -25.681 1.00 95.56 83 GLU A CA 1
ATOM 666 C C . GLU A 1 83 ? 15.029 9.323 -24.614 1.00 95.56 83 GLU A C 1
ATOM 668 O O . GLU A 1 83 ? 15.182 8.933 -23.454 1.00 95.56 83 GLU A O 1
ATOM 673 N N . PRO A 1 84 ? 13.920 10.006 -24.967 1.00 96.19 84 PRO A N 1
ATOM 674 C CA . PRO A 1 84 ? 12.955 10.511 -23.986 1.00 96.19 84 PRO A CA 1
ATOM 675 C C . PRO A 1 84 ? 12.452 9.457 -22.994 1.00 96.19 84 PRO A C 1
ATOM 677 O O . PRO A 1 84 ? 12.345 9.732 -21.804 1.00 96.19 84 PRO A O 1
ATOM 680 N N . GLY A 1 85 ? 12.209 8.225 -23.456 1.00 95.69 85 GLY A N 1
ATOM 681 C CA . GLY A 1 85 ? 11.760 7.136 -22.584 1.00 95.69 85 GLY A CA 1
ATOM 682 C C . GLY A 1 85 ? 12.786 6.720 -21.522 1.00 95.69 85 GLY A C 1
ATOM 683 O O . GLY A 1 85 ? 12.384 6.309 -20.436 1.00 95.69 85 GLY A O 1
ATOM 684 N N . VAL A 1 86 ? 14.083 6.851 -21.818 1.00 97.81 86 VAL A N 1
ATOM 685 C CA . VAL A 1 86 ? 15.205 6.550 -20.911 1.00 97.81 86 VAL A CA 1
ATOM 686 C C . VAL A 1 86 ? 15.416 7.682 -19.909 1.00 97.81 86 VAL A C 1
ATOM 688 O O . VAL A 1 86 ? 15.589 7.424 -18.717 1.00 97.81 86 VAL A O 1
ATOM 691 N N . VAL A 1 87 ? 15.334 8.932 -20.374 1.00 98.19 87 VAL A N 1
ATOM 692 C CA . VAL A 1 87 ? 15.407 10.121 -19.511 1.00 98.19 87 VAL A CA 1
ATOM 693 C C . VAL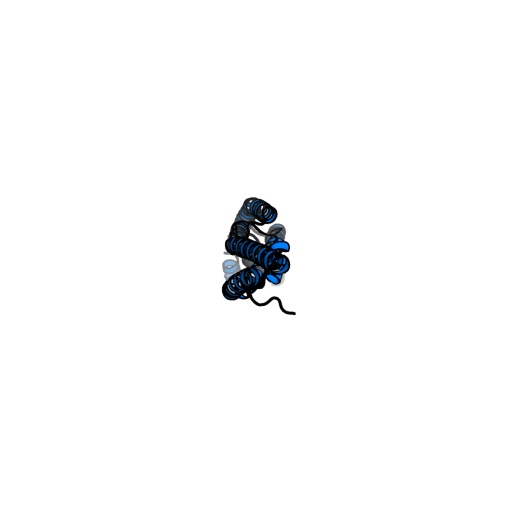 A 1 87 ? 14.275 10.102 -18.485 1.00 98.19 87 VAL A C 1
ATOM 695 O O . VAL A 1 87 ? 14.519 10.258 -17.290 1.00 98.19 87 VAL A O 1
ATOM 698 N N . GLU A 1 88 ? 13.046 9.840 -18.931 1.00 98.00 88 GLU A N 1
ATOM 699 C CA . GLU A 1 88 ? 11.895 9.708 -18.037 1.00 98.00 88 GLU A CA 1
ATOM 700 C C . GLU A 1 88 ? 12.040 8.524 -17.067 1.00 98.00 88 GLU A C 1
ATOM 702 O O . GLU A 1 88 ? 11.727 8.663 -15.891 1.00 98.00 88 GLU A O 1
ATOM 707 N N . ALA A 1 89 ? 12.539 7.368 -17.524 1.00 98.00 89 ALA A N 1
ATOM 708 C CA . ALA A 1 89 ? 12.766 6.208 -16.657 1.00 98.00 89 ALA A CA 1
ATOM 709 C C . ALA A 1 89 ? 13.783 6.501 -15.545 1.00 98.00 89 ALA A C 1
ATOM 711 O O . ALA A 1 89 ? 13.579 6.125 -14.393 1.00 98.00 89 ALA A O 1
ATOM 712 N N . THR A 1 90 ? 14.869 7.194 -15.888 1.00 98.06 90 THR A N 1
ATOM 713 C CA . THR A 1 90 ? 15.898 7.615 -14.930 1.00 98.06 90 THR A CA 1
ATOM 714 C C . THR A 1 90 ? 15.333 8.610 -13.915 1.00 98.06 90 THR A C 1
ATOM 716 O O . THR A 1 90 ? 15.616 8.500 -12.722 1.00 98.06 90 THR A O 1
ATOM 719 N N . ALA A 1 91 ? 14.503 9.555 -14.364 1.00 97.81 91 ALA A N 1
ATOM 720 C CA . ALA A 1 91 ? 13.823 10.496 -13.477 1.00 97.81 91 ALA A CA 1
ATOM 721 C C . ALA A 1 91 ? 12.860 9.783 -12.510 1.00 97.81 91 ALA A C 1
ATOM 723 O O . ALA A 1 91 ? 12.889 10.064 -11.311 1.00 97.81 91 ALA A O 1
ATOM 724 N N . ASP A 1 92 ? 12.077 8.818 -13.002 1.00 97.81 92 ASP A N 1
ATOM 725 C CA . ASP A 1 92 ? 11.177 8.010 -12.171 1.00 97.81 92 ASP A CA 1
ATOM 726 C C . ASP A 1 92 ? 11.956 7.210 -11.114 1.00 97.81 92 ASP A C 1
ATOM 728 O O . ASP A 1 92 ? 11.553 7.184 -9.954 1.00 97.81 92 ASP A O 1
ATOM 732 N N . LEU A 1 93 ? 13.105 6.614 -11.467 1.00 97.94 93 LEU A N 1
ATOM 733 C CA . LEU A 1 93 ? 13.959 5.907 -10.502 1.00 97.94 93 LEU A CA 1
ATOM 734 C C . LEU A 1 93 ? 14.454 6.821 -9.377 1.00 97.94 93 LEU A C 1
ATOM 736 O O . LEU A 1 93 ? 14.437 6.418 -8.214 1.00 97.94 93 LEU A O 1
ATOM 740 N N . LEU A 1 94 ? 14.879 8.046 -9.701 1.00 97.50 94 LEU A N 1
ATOM 741 C CA . LEU A 1 94 ? 15.301 9.024 -8.694 1.00 97.50 94 LEU A CA 1
ATOM 742 C C . LEU A 1 94 ? 14.137 9.419 -7.782 1.00 97.50 94 LEU A C 1
ATOM 744 O O . LEU A 1 94 ? 14.298 9.472 -6.563 1.00 97.50 94 LEU A O 1
ATOM 748 N N . GLN A 1 95 ? 12.957 9.648 -8.360 1.00 97.06 95 GLN A N 1
ATOM 749 C CA . GLN A 1 95 ? 11.752 9.958 -7.598 1.00 97.06 95 GLN A CA 1
ATOM 750 C C . GLN A 1 95 ? 11.360 8.801 -6.669 1.00 97.06 95 GLN A C 1
ATOM 752 O O . GLN A 1 95 ? 11.040 9.035 -5.504 1.00 97.06 95 GLN A O 1
ATOM 757 N N . TRP A 1 96 ? 11.399 7.560 -7.153 1.00 97.44 96 TRP A N 1
ATOM 758 C CA . TRP A 1 96 ? 11.093 6.375 -6.352 1.00 97.44 96 TRP A CA 1
ATOM 759 C C . TRP A 1 96 ? 12.114 6.144 -5.248 1.00 97.44 96 TRP A C 1
ATOM 761 O O . TRP A 1 96 ? 11.721 5.803 -4.138 1.00 97.44 96 TRP A O 1
ATOM 771 N N . ALA A 1 97 ? 13.401 6.362 -5.517 1.00 96.50 97 ALA A N 1
ATOM 772 C CA . ALA A 1 97 ? 14.441 6.277 -4.499 1.00 96.50 97 ALA A CA 1
ATOM 773 C C . ALA A 1 97 ? 14.210 7.307 -3.385 1.00 96.50 97 ALA A C 1
ATOM 775 O O . ALA A 1 97 ? 14.242 6.948 -2.211 1.00 96.50 97 ALA A O 1
ATOM 776 N N . GLN A 1 98 ? 13.899 8.556 -3.746 1.00 96.00 98 GLN A N 1
ATOM 777 C CA . GLN A 1 98 ? 13.564 9.598 -2.776 1.00 96.00 98 GLN A CA 1
ATOM 778 C C . GLN A 1 98 ? 12.321 9.226 -1.958 1.00 96.00 98 GLN A C 1
ATOM 780 O O . GLN A 1 98 ? 12.354 9.276 -0.732 1.00 96.00 98 GLN A O 1
ATOM 785 N N . ALA A 1 99 ? 11.251 8.779 -2.624 1.00 94.75 99 ALA A N 1
ATOM 786 C CA . ALA A 1 99 ? 10.032 8.347 -1.950 1.00 94.75 99 ALA A CA 1
ATOM 787 C C . ALA A 1 99 ? 10.302 7.189 -0.977 1.00 94.75 99 ALA A C 1
ATOM 789 O O . ALA A 1 99 ? 9.802 7.205 0.142 1.00 94.75 99 ALA A O 1
ATOM 790 N N . SER A 1 100 ? 11.123 6.209 -1.357 1.00 95.06 100 SER A N 1
ATOM 791 C CA . SER A 1 100 ? 11.518 5.111 -0.468 1.00 95.06 100 SER A CA 1
ATOM 792 C C . SER A 1 100 ? 12.322 5.603 0.739 1.00 95.06 100 SER A C 1
ATOM 794 O O . SER A 1 100 ? 12.047 5.173 1.857 1.00 95.06 100 SER A O 1
ATOM 796 N N . CYS A 1 101 ? 13.268 6.528 0.546 1.00 95.81 101 CYS A N 1
ATOM 797 C CA . CYS A 1 101 ? 14.039 7.126 1.641 1.00 95.81 101 CYS A CA 1
ATOM 798 C C . CYS A 1 101 ? 13.150 7.852 2.659 1.00 95.81 101 CYS A C 1
ATOM 800 O O . CYS A 1 101 ? 13.413 7.769 3.857 1.00 95.81 101 CYS A O 1
ATOM 802 N N . ASP A 1 102 ? 12.098 8.527 2.196 1.00 94.56 102 ASP A N 1
ATOM 803 C CA . ASP A 1 102 ? 11.204 9.302 3.059 1.00 94.56 102 ASP A CA 1
ATOM 804 C C . ASP A 1 102 ? 10.128 8.418 3.721 1.00 94.56 102 ASP A C 1
ATOM 806 O O . ASP A 1 102 ? 9.816 8.567 4.907 1.00 94.56 102 ASP A O 1
ATOM 810 N N . LEU A 1 103 ? 9.562 7.467 2.971 1.00 94.75 103 LEU A N 1
ATOM 811 C CA . LEU A 1 103 ? 8.384 6.701 3.388 1.00 94.75 103 LEU A CA 1
ATOM 812 C C . LEU A 1 103 ? 8.728 5.448 4.193 1.00 94.75 103 LEU A C 1
ATOM 814 O O . LEU A 1 103 ? 7.967 5.106 5.095 1.00 94.75 103 LEU A O 1
ATOM 818 N N . VAL A 1 104 ? 9.857 4.777 3.936 1.00 95.44 104 VAL A N 1
ATOM 819 C CA . VAL A 1 104 ? 10.242 3.567 4.691 1.00 95.44 104 VAL A CA 1
ATOM 820 C C . VAL A 1 104 ? 10.434 3.862 6.186 1.00 95.44 104 VAL A C 1
ATOM 822 O O . VAL A 1 104 ? 9.851 3.142 7.002 1.00 95.44 104 VAL A O 1
ATOM 825 N N . PRO A 1 105 ? 11.155 4.926 6.600 1.00 96.81 105 PRO A N 1
ATOM 826 C CA . PRO A 1 105 ? 11.272 5.267 8.018 1.00 96.81 105 PRO A CA 1
ATOM 827 C C . PRO A 1 105 ? 9.927 5.640 8.648 1.00 96.81 105 PRO A C 1
ATOM 829 O O . PRO A 1 105 ? 9.647 5.248 9.782 1.00 96.81 105 PRO A O 1
ATOM 832 N N . SER A 1 106 ? 9.075 6.361 7.909 1.00 95.75 106 SER A N 1
ATOM 833 C CA . SER A 1 106 ? 7.725 6.718 8.360 1.00 95.75 106 SER A CA 1
ATOM 834 C C . SER A 1 106 ? 6.868 5.471 8.596 1.00 95.75 106 SER A C 1
ATOM 836 O O . SER A 1 106 ? 6.242 5.341 9.648 1.00 95.75 106 SER A O 1
ATOM 838 N N . LEU A 1 107 ? 6.917 4.511 7.668 1.00 96.81 107 LEU A N 1
ATOM 839 C CA . LEU A 1 107 ? 6.214 3.236 7.761 1.00 96.81 107 LEU A CA 1
ATOM 840 C C . LEU A 1 107 ? 6.716 2.394 8.944 1.00 96.81 107 LEU A C 1
ATOM 842 O O . LEU A 1 107 ? 5.899 1.866 9.697 1.00 96.81 107 LEU A O 1
ATOM 846 N N . SER A 1 108 ? 8.038 2.304 9.143 1.00 96.81 108 SER A N 1
ATOM 847 C CA . SER A 1 108 ? 8.631 1.595 10.288 1.00 96.81 108 SER A CA 1
ATOM 848 C C . SER A 1 108 ? 8.187 2.219 11.607 1.00 96.81 108 SER A C 1
ATOM 850 O O . SER A 1 108 ? 7.660 1.525 12.473 1.00 96.81 108 SER A O 1
ATOM 852 N N . SER A 1 109 ? 8.297 3.545 11.732 1.00 96.56 109 SER A N 1
ATOM 853 C CA . SER A 1 109 ? 7.900 4.264 12.945 1.00 96.56 109 SER A CA 1
ATOM 854 C C . SER A 1 109 ? 6.400 4.133 13.236 1.00 96.56 109 SER A C 1
ATOM 856 O O . SER A 1 109 ? 6.010 3.900 14.381 1.00 96.56 109 SER A O 1
ATOM 858 N N . ALA A 1 110 ? 5.544 4.232 12.215 1.00 96.62 110 ALA A N 1
ATOM 859 C CA . ALA A 1 110 ? 4.104 4.035 12.369 1.00 96.62 110 ALA A CA 1
ATOM 860 C C . ALA A 1 110 ? 3.768 2.591 12.777 1.00 96.62 110 ALA A C 1
ATOM 862 O O . ALA A 1 110 ? 2.945 2.384 13.666 1.00 96.62 110 ALA A O 1
ATOM 863 N N . SER A 1 111 ? 4.445 1.599 12.192 1.00 96.25 111 SER A N 1
ATOM 864 C CA . SER A 1 111 ? 4.284 0.182 12.539 1.00 96.25 111 SER A CA 1
ATOM 865 C C . SER A 1 111 ? 4.726 -0.117 13.974 1.00 96.25 111 SER A C 1
ATOM 867 O O . SER A 1 111 ? 4.046 -0.851 14.686 1.00 96.25 111 SER A O 1
ATOM 869 N N . GLU A 1 112 ? 5.846 0.449 14.424 1.00 95.94 112 GLU A N 1
ATOM 870 C CA . GLU A 1 112 ? 6.355 0.282 15.793 1.00 95.94 112 GLU A CA 1
ATOM 871 C C . GLU A 1 112 ? 5.410 0.891 16.830 1.00 95.94 112 GLU A C 1
ATOM 873 O O . GLU A 1 112 ? 5.131 0.272 17.858 1.00 95.94 112 GLU A O 1
ATOM 878 N N . ARG A 1 113 ? 4.870 2.079 16.539 1.00 95.50 113 ARG A N 1
ATOM 879 C CA . ARG A 1 113 ? 3.870 2.743 17.389 1.00 95.50 113 ARG A CA 1
ATOM 880 C C . ARG A 1 113 ? 2.474 2.138 17.261 1.00 95.50 113 ARG A C 1
ATOM 882 O O . ARG A 1 113 ? 1.613 2.458 18.072 1.00 95.50 113 ARG A O 1
ATOM 889 N N . LYS A 1 114 ? 2.259 1.274 16.263 1.00 95.69 114 LYS A N 1
ATOM 890 C CA . LYS A 1 114 ? 0.948 0.739 15.870 1.00 95.69 114 LYS A CA 1
ATOM 891 C C . LYS A 1 114 ? -0.082 1.847 15.599 1.00 95.69 114 LYS A C 1
ATOM 893 O O . LYS A 1 114 ? -1.274 1.679 15.856 1.00 95.69 114 LYS A O 1
ATOM 898 N N . ASP A 1 115 ? 0.404 2.955 15.045 1.00 95.81 115 ASP A N 1
ATOM 899 C CA . ASP A 1 115 ? -0.367 4.133 14.652 1.00 95.81 115 ASP A CA 1
ATOM 900 C C . ASP A 1 115 ? -1.018 3.866 13.290 1.00 95.81 115 ASP A C 1
ATOM 902 O O . ASP A 1 115 ? -0.411 4.003 12.221 1.00 95.81 115 ASP A O 1
ATOM 906 N N . VAL A 1 116 ? -2.263 3.401 13.347 1.00 96.31 116 VAL A N 1
ATOM 907 C CA . VAL A 1 116 ? -3.042 2.967 12.183 1.00 96.31 116 VAL A CA 1
ATOM 908 C C . VAL A 1 116 ? -3.311 4.110 11.194 1.00 96.31 116 VAL A C 1
ATOM 910 O O . VAL A 1 116 ? -3.123 3.878 9.995 1.00 96.31 116 VAL A O 1
ATOM 913 N N . PRO A 1 117 ? -3.716 5.325 11.624 1.00 96.00 117 PRO A N 1
ATOM 914 C CA . PRO A 1 117 ? -3.865 6.465 10.721 1.00 96.00 117 PRO A CA 1
ATOM 915 C C . PRO A 1 117 ? -2.585 6.800 9.951 1.00 96.00 117 PRO A C 1
ATOM 917 O O . PRO A 1 117 ? -2.629 6.913 8.722 1.00 96.00 117 PRO A O 1
ATOM 920 N N . SER A 1 118 ? -1.444 6.904 10.638 1.00 96.25 118 SER A N 1
ATOM 921 C CA . SER A 1 118 ? -0.167 7.215 9.982 1.00 96.25 118 SER A CA 1
ATOM 922 C C . SER A 1 118 ? 0.263 6.108 9.025 1.00 96.25 118 SER A C 1
ATOM 924 O O . SER A 1 118 ? 0.744 6.384 7.927 1.00 96.25 118 SER A O 1
ATOM 926 N N . LEU A 1 119 ? 0.050 4.847 9.402 1.00 97.00 119 LEU A N 1
ATOM 927 C CA . LEU A 1 119 ? 0.399 3.699 8.572 1.00 97.00 119 LEU A CA 1
ATOM 928 C C . LEU A 1 119 ? -0.474 3.622 7.307 1.00 97.00 119 LEU A C 1
ATOM 930 O O . LEU A 1 119 ? 0.035 3.328 6.223 1.00 97.00 119 LEU A O 1
ATOM 934 N N . ALA A 1 120 ? -1.768 3.936 7.413 1.00 97.31 120 ALA A N 1
ATOM 935 C CA . ALA A 1 120 ? -2.659 4.034 6.259 1.00 97.31 120 ALA A CA 1
ATOM 936 C C . ALA A 1 120 ? -2.249 5.174 5.311 1.00 97.31 120 ALA A C 1
ATOM 938 O O . ALA A 1 120 ? -2.173 4.950 4.103 1.00 97.31 120 ALA A O 1
ATOM 939 N N . ALA A 1 121 ? -1.920 6.351 5.853 1.00 97.19 121 ALA A N 1
ATOM 940 C CA . ALA A 1 121 ? -1.467 7.497 5.064 1.00 97.19 121 ALA A CA 1
ATOM 941 C C . ALA A 1 121 ? -0.138 7.212 4.340 1.00 97.19 121 ALA A C 1
ATOM 943 O O . ALA A 1 121 ? 0.000 7.507 3.154 1.00 97.19 121 ALA A O 1
ATOM 944 N N . ALA A 1 122 ? 0.820 6.571 5.018 1.00 96.69 122 ALA A N 1
ATOM 945 C CA . ALA A 1 122 ? 2.090 6.173 4.411 1.00 96.69 122 ALA A CA 1
ATOM 946 C C . ALA A 1 122 ? 1.887 5.171 3.261 1.00 96.69 122 ALA A C 1
ATOM 948 O O . ALA A 1 122 ? 2.489 5.315 2.198 1.00 96.69 122 ALA A O 1
ATOM 949 N N . LEU A 1 123 ? 1.006 4.179 3.434 1.00 97.00 123 LEU A N 1
ATOM 950 C CA . LEU A 1 123 ? 0.684 3.215 2.378 1.00 97.00 123 LEU A CA 1
ATOM 951 C C . LEU A 1 123 ? -0.007 3.860 1.171 1.00 97.00 123 LEU A C 1
ATOM 953 O O . LEU A 1 123 ? 0.245 3.442 0.039 1.00 97.00 123 LEU A O 1
ATOM 957 N N . GLU A 1 124 ? -0.862 4.857 1.392 1.00 97.19 124 GLU A N 1
ATOM 958 C CA . GLU A 1 124 ? -1.490 5.627 0.316 1.00 97.19 124 GLU A CA 1
ATOM 959 C C . GLU A 1 124 ? -0.450 6.444 -0.463 1.00 97.19 124 GLU A C 1
ATOM 961 O O . GLU A 1 124 ? -0.414 6.380 -1.692 1.00 97.19 124 GLU A O 1
ATOM 966 N N . GLU A 1 125 ? 0.468 7.119 0.230 1.00 96.12 125 GLU A N 1
ATOM 967 C CA . GLU A 1 125 ? 1.533 7.894 -0.414 1.00 96.12 125 GLU A CA 1
ATOM 968 C C . GLU A 1 125 ? 2.495 6.991 -1.213 1.00 96.12 125 GLU A C 1
ATOM 970 O O . GLU A 1 125 ? 2.843 7.310 -2.355 1.00 96.12 125 GLU A O 1
ATOM 975 N N . ILE A 1 126 ? 2.848 5.807 -0.689 1.00 95.69 126 ILE A N 1
ATOM 976 C CA . ILE A 1 126 ? 3.602 4.785 -1.442 1.00 95.69 126 ILE A CA 1
ATOM 977 C C . ILE A 1 126 ? 2.801 4.343 -2.675 1.00 95.69 126 ILE A C 1
ATOM 979 O O . ILE A 1 126 ? 3.344 4.249 -3.778 1.00 95.69 126 ILE A O 1
ATOM 983 N N . ALA A 1 127 ? 1.493 4.118 -2.536 1.00 95.56 127 ALA A N 1
ATOM 984 C CA . ALA A 1 127 ? 0.639 3.730 -3.652 1.00 95.56 127 ALA A CA 1
ATOM 985 C C . ALA A 1 127 ? 0.518 4.821 -4.729 1.00 95.56 127 ALA A C 1
ATOM 987 O O . ALA A 1 127 ? 0.269 4.463 -5.883 1.00 95.56 127 ALA A O 1
ATOM 988 N N . LEU A 1 128 ? 0.753 6.094 -4.406 1.00 95.44 128 LEU A N 1
ATOM 989 C CA . LEU A 1 128 ? 0.739 7.208 -5.357 1.00 95.44 128 LEU A CA 1
ATOM 990 C C . LEU A 1 128 ? 2.102 7.467 -6.008 1.00 95.44 128 LEU A C 1
ATOM 992 O O . LEU A 1 128 ? 2.161 7.709 -7.214 1.00 95.44 128 LEU A O 1
ATOM 996 N N . ARG A 1 129 ? 3.189 7.440 -5.230 1.00 94.00 129 ARG A N 1
ATOM 997 C CA . ARG A 1 129 ? 4.506 7.936 -5.674 1.00 94.00 129 ARG A CA 1
ATOM 998 C C . ARG A 1 129 ? 5.648 6.942 -5.536 1.00 94.00 129 ARG A C 1
ATOM 1000 O O . ARG A 1 129 ? 6.683 7.148 -6.160 1.00 94.00 129 ARG A O 1
ATOM 1007 N N . GLY A 1 130 ? 5.481 5.906 -4.724 1.00 93.44 130 GLY A N 1
ATOM 1008 C CA . GLY A 1 130 ? 6.519 4.923 -4.452 1.00 93.44 130 GLY A CA 1
ATOM 1009 C C . GLY A 1 130 ? 6.580 3.801 -5.492 1.00 93.44 130 GLY A C 1
ATOM 1010 O O . GLY A 1 130 ? 5.620 3.589 -6.254 1.00 93.44 130 GLY A O 1
ATOM 1011 N N . PRO A 1 131 ? 7.700 3.057 -5.505 1.00 95.44 131 PRO A N 1
ATOM 1012 C CA . PRO A 1 131 ? 7.770 1.797 -6.221 1.00 95.44 131 PRO A CA 1
ATOM 1013 C C . PRO A 1 131 ? 6.818 0.776 -5.586 1.00 95.44 131 PRO A C 1
ATOM 1015 O O . PRO A 1 131 ? 6.344 0.939 -4.460 1.00 95.44 131 PRO A O 1
ATOM 1018 N N . ARG A 1 132 ? 6.490 -0.281 -6.328 1.00 93.25 132 ARG A N 1
ATOM 1019 C CA . ARG A 1 132 ? 5.555 -1.305 -5.847 1.00 93.25 132 ARG A CA 1
ATOM 1020 C C . ARG A 1 132 ? 6.145 -2.149 -4.714 1.00 93.25 132 ARG A C 1
ATOM 1022 O O . ARG A 1 132 ? 5.419 -2.501 -3.786 1.00 93.25 132 ARG A O 1
ATOM 1029 N N . ASP A 1 133 ? 7.440 -2.428 -4.798 1.00 92.38 133 ASP A N 1
ATOM 1030 C CA . ASP A 1 133 ? 8.140 -3.393 -3.949 1.00 92.38 133 ASP A CA 1
ATOM 1031 C C . ASP A 1 133 ? 8.955 -2.686 -2.855 1.00 92.38 133 ASP A C 1
ATOM 1033 O O . ASP A 1 133 ? 10.150 -2.911 -2.694 1.00 92.38 133 ASP A O 1
ATOM 1037 N N . VAL A 1 134 ? 8.311 -1.770 -2.126 1.00 94.75 134 VAL A N 1
ATOM 1038 C CA . VAL A 1 134 ? 8.925 -1.109 -0.965 1.00 94.75 134 VAL A CA 1
ATOM 1039 C C . VAL A 1 134 ? 8.910 -2.060 0.231 1.00 94.75 134 VAL A C 1
ATOM 1041 O O . VAL A 1 134 ? 7.864 -2.611 0.594 1.00 94.75 134 VAL A O 1
ATOM 1044 N N . ASP A 1 135 ? 10.064 -2.211 0.879 1.00 93.88 135 ASP A N 1
ATOM 1045 C CA . ASP A 1 135 ? 10.202 -3.019 2.088 1.00 93.88 135 ASP A CA 1
ATOM 1046 C C . ASP A 1 135 ? 9.221 -2.576 3.184 1.00 93.88 135 ASP A C 1
ATOM 1048 O O . ASP A 1 135 ? 8.986 -1.393 3.426 1.00 93.88 135 ASP A O 1
ATOM 1052 N N . GLY A 1 136 ? 8.619 -3.556 3.859 1.00 94.75 136 GLY A N 1
ATOM 1053 C CA . GLY A 1 136 ? 7.669 -3.321 4.948 1.00 94.75 136 GLY A CA 1
ATOM 1054 C C . GLY A 1 136 ? 6.216 -3.094 4.516 1.00 94.75 136 GLY A C 1
ATOM 1055 O O . GLY A 1 136 ? 5.328 -3.272 5.350 1.00 94.75 136 GLY A O 1
ATOM 1056 N N . VAL A 1 137 ? 5.926 -2.804 3.240 1.00 96.00 137 VAL A N 1
ATOM 1057 C CA . VAL A 1 137 ? 4.548 -2.562 2.756 1.00 96.00 137 VAL A CA 1
ATOM 1058 C C . VAL A 1 137 ? 3.610 -3.733 3.050 1.00 96.00 137 VAL A C 1
ATOM 1060 O O . VAL A 1 137 ? 2.505 -3.526 3.549 1.00 96.00 137 VAL A O 1
ATOM 1063 N N . GLU A 1 138 ? 4.037 -4.970 2.790 1.00 96.06 138 GLU A N 1
ATOM 1064 C CA . GLU A 1 138 ? 3.210 -6.155 3.060 1.00 96.06 138 GLU A CA 1
ATOM 1065 C C . GLU A 1 138 ? 2.962 -6.360 4.561 1.00 96.06 138 GLU A C 1
ATOM 1067 O O . GLU A 1 138 ? 1.840 -6.658 4.972 1.00 96.06 138 GLU A O 1
ATOM 1072 N N . SER A 1 139 ? 3.972 -6.115 5.402 1.00 96.12 139 SER A N 1
ATOM 1073 C CA . SER A 1 139 ? 3.821 -6.163 6.863 1.00 96.12 139 SER A CA 1
ATOM 1074 C C . SER A 1 139 ? 2.814 -5.116 7.355 1.00 96.12 139 SER A C 1
ATOM 1076 O O . SER A 1 139 ? 1.897 -5.428 8.116 1.00 96.12 139 SER A O 1
ATOM 1078 N N . ALA A 1 140 ? 2.918 -3.888 6.844 1.00 96.94 140 ALA A N 1
ATOM 1079 C CA . ALA A 1 140 ? 1.999 -2.798 7.144 1.00 96.94 140 ALA A CA 1
ATOM 1080 C C . ALA A 1 140 ? 0.557 -3.123 6.697 1.00 96.94 140 ALA A C 1
ATOM 1082 O O . ALA A 1 140 ? -0.392 -2.937 7.461 1.00 96.94 140 ALA A O 1
ATOM 1083 N N . ARG A 1 141 ? 0.366 -3.700 5.503 1.00 97.44 141 ARG A N 1
ATOM 1084 C CA . ARG A 1 141 ? -0.956 -4.163 5.035 1.00 97.44 141 ARG A CA 1
ATOM 1085 C C . ARG A 1 141 ? -1.553 -5.232 5.947 1.00 97.44 141 ARG A C 1
ATOM 1087 O O . ARG A 1 141 ? -2.736 -5.155 6.282 1.00 97.44 141 ARG A O 1
ATOM 1094 N N . LEU A 1 142 ? -0.747 -6.203 6.374 1.00 97.25 142 LEU A N 1
ATOM 1095 C CA . LEU A 1 142 ? -1.175 -7.227 7.328 1.00 97.25 142 LEU A CA 1
ATOM 1096 C C . LEU A 1 142 ? -1.572 -6.608 8.674 1.00 97.25 142 LEU A C 1
ATOM 1098 O O . LEU A 1 142 ? -2.584 -7.011 9.248 1.00 97.25 142 LEU A O 1
ATOM 1102 N N . MET A 1 143 ? -0.834 -5.603 9.150 1.00 97.31 143 MET A N 1
ATOM 1103 C CA . MET A 1 143 ? -1.174 -4.866 10.369 1.00 97.31 143 MET A CA 1
ATOM 1104 C C . MET A 1 143 ? -2.525 -4.144 10.246 1.00 97.31 143 MET A C 1
ATOM 1106 O O . MET A 1 143 ? -3.365 -4.296 11.134 1.00 97.31 143 MET A O 1
ATOM 1110 N N . LEU A 1 144 ? -2.795 -3.450 9.132 1.00 97.56 144 LEU A N 1
ATOM 1111 C CA . LEU A 1 144 ? -4.109 -2.833 8.884 1.00 97.56 144 LEU A CA 1
ATOM 1112 C C . LEU A 1 144 ? -5.241 -3.858 8.807 1.00 97.56 144 LEU A C 1
ATOM 1114 O O . LEU A 1 144 ? -6.351 -3.583 9.260 1.00 97.56 144 LEU A O 1
ATOM 1118 N N . SER A 1 145 ? -4.987 -5.031 8.223 1.00 97.81 145 SER A N 1
ATOM 1119 C CA . SER A 1 145 ? -5.985 -6.102 8.182 1.00 97.81 145 SER A CA 1
ATOM 1120 C C . SER A 1 145 ? -6.330 -6.574 9.593 1.00 97.81 145 SER A C 1
ATOM 1122 O O . SER A 1 145 ? -7.504 -6.607 9.951 1.00 97.81 145 SER A O 1
ATOM 1124 N N . ARG A 1 146 ? -5.312 -6.857 10.418 1.00 97.62 146 ARG A N 1
ATOM 1125 C CA . ARG A 1 146 ? -5.503 -7.261 11.820 1.00 97.62 146 ARG A CA 1
ATOM 1126 C C . ARG A 1 146 ? -6.252 -6.201 12.618 1.00 97.62 146 ARG A C 1
ATOM 1128 O O . ARG A 1 146 ? -7.143 -6.552 13.385 1.00 97.62 146 ARG A O 1
ATOM 1135 N N . TYR A 1 147 ? -5.932 -4.925 12.402 1.00 97.81 147 TYR A N 1
ATOM 1136 C CA . TYR A 1 147 ? -6.656 -3.812 13.009 1.00 97.81 147 TYR A CA 1
ATOM 1137 C C . TYR A 1 147 ? -8.144 -3.856 12.670 1.00 97.81 147 TYR A C 1
ATOM 1139 O O . TYR A 1 147 ? -8.975 -3.873 13.571 1.00 97.81 147 TYR A O 1
ATOM 1147 N N . ARG A 1 148 ? -8.492 -3.950 11.382 1.00 97.75 148 ARG A N 1
ATOM 1148 C CA . ARG A 1 148 ? -9.893 -3.984 10.929 1.00 97.75 148 ARG A CA 1
ATOM 1149 C C . ARG A 1 148 ? -10.659 -5.182 11.487 1.00 97.75 148 ARG A C 1
ATOM 1151 O O . ARG A 1 148 ? -11.853 -5.068 11.768 1.00 97.75 148 ARG A O 1
ATOM 1158 N N . ASP A 1 149 ? -9.994 -6.323 11.638 1.00 97.88 149 ASP A N 1
ATOM 1159 C CA . ASP A 1 149 ? -10.599 -7.519 12.220 1.00 97.88 149 ASP A CA 1
ATOM 1160 C C . ASP A 1 149 ? -10.842 -7.349 13.728 1.00 97.88 149 ASP A C 1
ATOM 1162 O O . ASP A 1 149 ? -11.949 -7.618 14.202 1.00 97.88 149 ASP A O 1
ATOM 1166 N N . GLN A 1 150 ? -9.861 -6.832 14.480 1.00 97.69 150 GLN A N 1
ATOM 1167 C CA . GLN A 1 150 ? -10.032 -6.530 15.906 1.00 97.69 150 GLN A CA 1
ATOM 1168 C C . GLN A 1 150 ? -11.089 -5.444 16.138 1.00 97.69 150 GLN A C 1
ATOM 1170 O O . GLN A 1 150 ? -11.941 -5.604 17.010 1.00 97.69 150 GLN A O 1
ATOM 1175 N N . GLU A 1 151 ? -11.091 -4.377 15.336 1.00 97.50 151 GLU A N 1
ATOM 1176 C CA . GLU A 1 151 ? -12.088 -3.302 15.385 1.00 97.50 151 GLU A CA 1
ATOM 1177 C C . GLU A 1 151 ? -13.500 -3.859 15.156 1.00 97.50 151 GLU A C 1
ATOM 1179 O O . GLU A 1 151 ? -14.437 -3.536 15.888 1.00 97.50 151 GLU A O 1
ATOM 1184 N N . ARG A 1 152 ? -13.667 -4.762 14.182 1.00 97.88 152 ARG A N 1
ATOM 1185 C CA . ARG A 1 152 ? -14.950 -5.430 13.935 1.00 97.88 152 ARG A CA 1
ATOM 1186 C C . ARG A 1 152 ? -15.385 -6.275 15.128 1.00 97.88 152 ARG A C 1
ATOM 1188 O O . ARG A 1 152 ? -16.542 -6.179 15.535 1.00 97.88 152 ARG A O 1
ATOM 1195 N N . HIS A 1 153 ? -14.491 -7.088 15.690 1.00 97.38 153 HIS A N 1
ATOM 1196 C CA . HIS A 1 153 ? -14.800 -7.890 16.876 1.00 97.38 153 HIS A CA 1
ATOM 1197 C C . HIS A 1 153 ? -15.173 -7.015 18.075 1.00 97.38 153 HIS A C 1
ATOM 1199 O O . HIS A 1 153 ? -16.113 -7.342 18.797 1.00 97.38 153 HIS A O 1
ATOM 1205 N N . LEU A 1 154 ? -14.500 -5.878 18.247 1.00 97.25 154 LEU A N 1
ATOM 1206 C CA . LEU A 1 154 ? -14.790 -4.920 19.307 1.00 97.25 154 LEU A CA 1
ATOM 1207 C C . LEU A 1 154 ? -16.176 -4.294 19.140 1.00 97.25 154 LEU A C 1
ATOM 1209 O O . LEU A 1 154 ? -16.953 -4.276 20.093 1.00 97.25 154 LEU A O 1
ATOM 1213 N N . LYS A 1 155 ? -16.538 -3.874 17.923 1.00 97.50 155 LYS A N 1
ATOM 1214 C CA . LYS A 1 155 ? -17.879 -3.347 17.616 1.00 97.50 155 LYS A CA 1
ATOM 1215 C C . LYS A 1 155 ? -18.981 -4.379 17.851 1.00 97.50 155 LYS A C 1
ATOM 1217 O O . LYS A 1 155 ? -20.026 -4.038 18.400 1.00 97.50 155 LYS A O 1
ATOM 1222 N N . VAL A 1 156 ? -18.749 -5.641 17.484 1.00 96.62 156 VAL A N 1
ATOM 1223 C CA . VAL A 1 156 ? -19.692 -6.740 17.762 1.00 96.62 156 VAL A CA 1
ATOM 1224 C C . VAL A 1 156 ? -19.835 -6.968 19.270 1.00 96.62 156 VAL A C 1
ATOM 1226 O O . VAL A 1 156 ? -20.957 -7.053 19.770 1.00 96.62 156 VAL A O 1
ATOM 1229 N N . ALA A 1 157 ? -18.724 -6.997 20.011 1.00 95.69 157 ALA A N 1
ATOM 1230 C CA . ALA A 1 157 ? -18.740 -7.157 21.462 1.00 95.69 157 ALA A CA 1
ATOM 1231 C C . ALA A 1 157 ? -19.485 -5.997 22.150 1.00 95.69 157 ALA A C 1
ATOM 1233 O O . ALA A 1 157 ? -20.342 -6.241 23.001 1.00 95.69 157 ALA A O 1
ATOM 1234 N N . LEU A 1 158 ? -19.249 -4.753 21.720 1.00 96.00 158 LEU A N 1
ATOM 1235 C CA . LEU A 1 158 ? -19.955 -3.558 22.197 1.00 96.00 158 LEU A CA 1
ATOM 1236 C C . LEU A 1 158 ? -21.460 -3.627 21.927 1.00 96.00 158 LEU A C 1
ATOM 1238 O O . LEU A 1 158 ? -22.257 -3.355 22.824 1.00 96.00 158 LEU A O 1
ATOM 1242 N N . ALA A 1 159 ? -21.856 -4.030 20.717 1.00 95.19 159 ALA A N 1
ATOM 1243 C CA . ALA A 1 159 ? -23.262 -4.177 20.351 1.00 95.19 159 ALA A CA 1
ATOM 1244 C C . ALA A 1 159 ? -23.962 -5.275 21.168 1.00 95.19 159 ALA A C 1
ATOM 1246 O O . ALA A 1 159 ? -25.108 -5.100 21.578 1.00 95.19 159 ALA A O 1
ATOM 1247 N N . SER A 1 160 ? -23.267 -6.384 21.441 1.00 94.06 160 SER A N 1
ATOM 1248 C CA . SER A 1 160 ? -23.801 -7.487 22.251 1.00 94.06 160 SER A CA 1
ATOM 1249 C C . SER A 1 160 ? -23.890 -7.164 23.745 1.00 94.06 160 SER A C 1
ATOM 1251 O O . SER A 1 160 ? -24.640 -7.820 24.464 1.00 94.06 160 SER A O 1
ATOM 1253 N N . ARG A 1 161 ? -23.102 -6.189 24.228 1.00 93.44 161 ARG A N 1
ATOM 1254 C CA . ARG A 1 161 ? -22.895 -5.900 25.656 1.00 93.44 161 ARG A CA 1
ATOM 1255 C C . ARG A 1 161 ? -22.556 -7.141 26.499 1.00 93.44 161 ARG A C 1
ATOM 1257 O O . ARG A 1 161 ? -22.845 -7.157 27.693 1.00 93.44 161 ARG A O 1
ATOM 1264 N N . SER A 1 162 ? -21.950 -8.178 25.912 1.00 92.81 162 SER A N 1
ATOM 1265 C CA . SER A 1 162 ? -21.447 -9.321 26.681 1.00 92.81 162 SER A CA 1
ATOM 1266 C C . SER A 1 162 ? -20.142 -8.936 27.369 1.00 92.81 162 SER A C 1
ATOM 1268 O O . SER A 1 162 ? -19.141 -8.620 26.714 1.00 92.81 162 SER A O 1
ATOM 1270 N N . SER A 1 163 ? -20.138 -8.996 28.701 1.00 93.12 163 SER A N 1
ATOM 1271 C CA . SER A 1 163 ? -18.972 -8.636 29.510 1.00 93.12 163 SER A CA 1
ATOM 1272 C C . SER A 1 163 ? -17.780 -9.549 29.206 1.00 93.12 163 SER A C 1
ATOM 1274 O O . SER A 1 163 ? -16.641 -9.092 29.095 1.00 93.12 163 SER A O 1
ATOM 1276 N N . ARG A 1 164 ? -18.050 -10.840 28.973 1.00 94.12 164 ARG A N 1
ATOM 1277 C CA . ARG A 1 164 ? -17.043 -11.850 28.646 1.00 94.12 164 ARG A CA 1
ATOM 1278 C C . ARG A 1 164 ? -16.382 -11.587 27.296 1.00 94.12 164 ARG A C 1
ATOM 1280 O O . ARG A 1 164 ? -15.155 -11.629 27.210 1.00 94.12 164 ARG A O 1
ATOM 1287 N N . GLN A 1 165 ? -17.175 -11.310 26.257 1.00 95.75 165 GLN A N 1
ATOM 1288 C CA . GLN A 1 165 ? -16.638 -11.015 24.925 1.00 95.75 165 GLN A CA 1
ATOM 1289 C C . GLN A 1 165 ? -15.825 -9.723 24.936 1.00 95.75 165 GLN A C 1
ATOM 1291 O O . GLN A 1 165 ? -14.712 -9.702 24.416 1.00 95.75 165 GLN A O 1
ATOM 1296 N N . LEU A 1 166 ? -16.329 -8.673 25.588 1.00 96.38 166 LEU A N 1
ATOM 1297 C CA . LEU A 1 166 ? -15.605 -7.411 25.727 1.00 96.38 166 LEU A CA 1
ATOM 1298 C C . LEU A 1 166 ? -14.279 -7.598 26.455 1.00 96.38 166 LEU A C 1
ATOM 1300 O O . LEU A 1 166 ? -13.252 -7.149 25.957 1.00 96.38 166 LEU A O 1
ATOM 1304 N N . ALA A 1 167 ? -14.272 -8.314 27.581 1.00 96.75 167 ALA A N 1
ATOM 1305 C CA . ALA A 1 167 ? -13.048 -8.586 28.326 1.00 96.75 167 ALA A CA 1
ATOM 1306 C C . ALA A 1 167 ? -12.034 -9.370 27.481 1.00 96.75 167 ALA A C 1
ATOM 1308 O O . ALA A 1 167 ? -10.836 -9.096 27.542 1.00 96.75 167 ALA A O 1
ATOM 1309 N N . GLN A 1 168 ? -12.499 -10.324 26.669 1.00 97.31 168 GLN A N 1
ATOM 1310 C CA . GLN A 1 168 ? -11.635 -11.059 25.751 1.00 97.31 168 GLN A CA 1
ATOM 1311 C C . GLN A 1 168 ? -11.052 -10.148 24.668 1.00 97.31 168 GLN A C 1
ATOM 1313 O O . GLN A 1 168 ? -9.838 -10.177 24.476 1.00 97.31 168 GLN A O 1
ATOM 1318 N N . VAL A 1 169 ? -11.884 -9.354 23.985 1.00 97.44 169 VAL A N 1
ATOM 1319 C CA . VAL A 1 169 ? -11.434 -8.490 22.884 1.00 97.44 169 VAL A CA 1
ATOM 1320 C C . VAL A 1 169 ? -10.493 -7.401 23.393 1.00 97.44 169 VAL A C 1
ATOM 1322 O O . VAL A 1 169 ? -9.422 -7.240 22.816 1.00 97.44 169 VAL A O 1
ATOM 1325 N N . VAL A 1 170 ? -10.834 -6.725 24.498 1.00 97.50 170 VAL A N 1
ATOM 1326 C CA . VAL A 1 170 ? -9.983 -5.708 25.14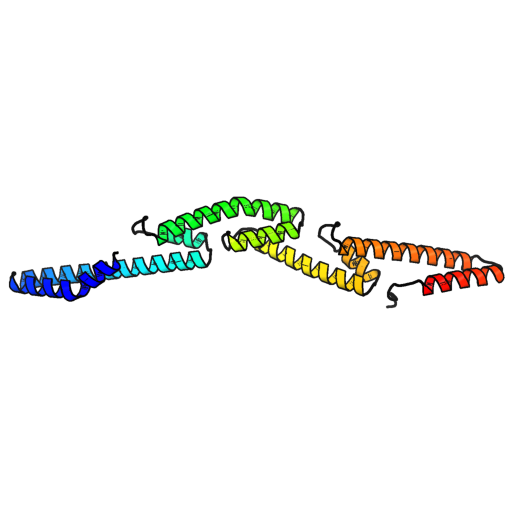5 1.00 97.50 170 VAL A CA 1
ATOM 1327 C C . VAL A 1 170 ? -8.633 -6.303 25.541 1.00 97.50 170 VAL A C 1
ATOM 1329 O O . VAL A 1 170 ? -7.601 -5.702 25.274 1.00 97.50 170 VAL A O 1
ATOM 1332 N N . ARG A 1 171 ? -8.607 -7.522 26.096 1.00 97.69 171 ARG A N 1
ATOM 1333 C CA . ARG A 1 171 ? -7.352 -8.203 26.457 1.00 97.69 171 ARG A CA 1
ATOM 1334 C C . ARG A 1 171 ? -6.474 -8.531 25.246 1.00 97.69 171 ARG A C 1
ATOM 1336 O O . ARG A 1 171 ? -5.258 -8.592 25.384 1.00 97.69 171 ARG A O 1
ATOM 1343 N N . THR A 1 172 ? -7.075 -8.815 24.093 1.00 97.31 172 THR A N 1
ATOM 1344 C CA . THR A 1 172 ? -6.350 -9.117 22.846 1.00 97.31 172 THR A CA 1
ATOM 1345 C C . THR A 1 172 ? -6.125 -7.891 21.964 1.00 97.31 172 THR A C 1
ATOM 1347 O O . THR A 1 172 ? -5.619 -8.043 20.855 1.00 97.31 172 THR A O 1
ATOM 1350 N N . TRP A 1 173 ? -6.534 -6.700 22.411 1.00 97.81 173 TRP A N 1
ATOM 1351 C CA . TRP A 1 173 ? -6.361 -5.472 21.650 1.00 97.81 173 TRP A CA 1
ATOM 1352 C C . TRP A 1 173 ? -4.879 -5.123 21.581 1.00 97.81 173 TRP A C 1
ATOM 1354 O O . TRP A 1 173 ? -4.207 -5.015 22.604 1.00 97.81 173 TRP A O 1
ATOM 1364 N N . GLU A 1 174 ? -4.360 -4.978 20.367 1.00 96.50 174 GLU A N 1
ATOM 1365 C CA . GLU A 1 174 ? -2.931 -4.737 20.163 1.00 96.50 174 GLU A CA 1
ATOM 1366 C C . GLU A 1 174 ? -2.607 -3.290 19.788 1.00 96.50 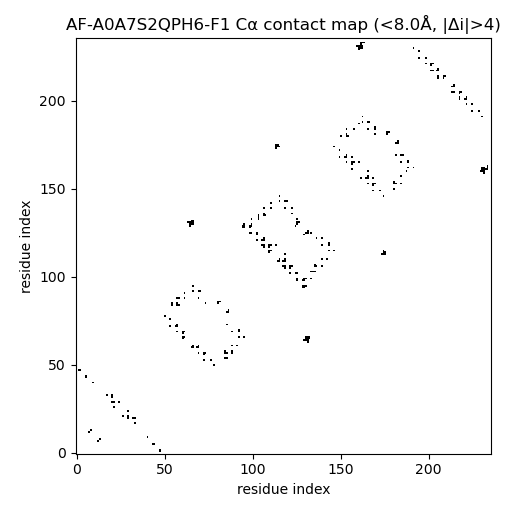174 GLU A C 1
ATOM 1368 O O . GLU A 1 174 ? -1.424 -2.969 19.739 1.00 96.50 174 GLU A O 1
ATOM 1373 N N . PHE A 1 175 ? -3.601 -2.446 19.510 1.00 95.75 175 PHE A N 1
ATOM 1374 C CA . PHE A 1 175 ? -3.436 -1.106 18.930 1.00 95.75 175 PHE A CA 1
ATOM 1375 C C . PHE A 1 175 ? -3.558 0.005 19.979 1.00 95.75 175 PHE A C 1
ATOM 1377 O O . PHE A 1 175 ? -3.671 -0.270 21.171 1.00 95.75 175 PHE A O 1
ATOM 1384 N N . GLU A 1 176 ? -3.531 1.266 19.540 1.00 93.88 176 GLU A N 1
ATOM 1385 C CA . GLU A 1 176 ? -3.623 2.427 20.428 1.00 93.88 176 GLU A CA 1
ATOM 1386 C C . GLU A 1 176 ? -4.832 2.355 21.377 1.00 93.88 176 GLU A C 1
ATOM 1388 O O . GLU A 1 176 ? -5.975 2.126 20.968 1.00 93.88 176 GLU A O 1
ATOM 1393 N N . GLU A 1 177 ? -4.573 2.593 22.663 1.00 94.31 177 GLU A N 1
ATOM 1394 C CA . GLU A 1 177 ? -5.589 2.603 23.725 1.00 94.31 177 GLU A CA 1
ATOM 1395 C C . GLU A 1 177 ? -6.456 3.875 23.704 1.00 94.31 177 GLU A C 1
ATOM 1397 O O . GLU A 1 177 ? -7.491 3.952 24.360 1.00 94.31 177 GLU A O 1
ATOM 1402 N N . THR A 1 178 ? -6.058 4.882 22.927 1.00 94.12 178 THR A N 1
ATOM 1403 C CA . THR A 1 178 ? -6.823 6.113 22.681 1.00 94.12 178 THR A CA 1
ATOM 1404 C C . THR A 1 178 ? -7.974 5.907 21.691 1.00 94.12 178 THR A C 1
ATOM 1406 O O . THR A 1 178 ? -8.759 6.829 21.466 1.00 94.12 178 THR A O 1
ATOM 1409 N N . HIS A 1 179 ? -8.102 4.715 21.095 1.00 94.69 179 HIS A N 1
ATOM 1410 C CA . HIS A 1 179 ? -9.162 4.410 20.141 1.00 94.69 179 HIS A CA 1
ATOM 1411 C C . HIS A 1 179 ? -10.553 4.506 20.792 1.00 94.69 179 HIS A C 1
ATOM 1413 O O . HIS A 1 179 ? -10.804 3.927 21.849 1.00 94.69 179 HIS A O 1
ATOM 1419 N N . VAL A 1 180 ? -11.491 5.194 20.130 1.00 95.94 180 VAL A N 1
ATOM 1420 C CA . VAL A 1 180 ? -12.821 5.519 20.686 1.00 95.94 180 VAL A CA 1
ATOM 1421 C C . VAL A 1 180 ? -13.584 4.268 21.131 1.00 95.94 180 VAL A C 1
ATOM 1423 O O . VAL A 1 180 ? -14.088 4.221 22.253 1.00 95.94 180 VAL A O 1
ATOM 1426 N N . ASP A 1 181 ? -13.617 3.227 20.294 1.00 95.56 181 ASP A N 1
ATOM 1427 C CA . ASP A 1 181 ? -14.311 1.977 20.632 1.00 95.56 181 ASP A CA 1
ATOM 1428 C C . ASP A 1 181 ? -13.616 1.215 21.771 1.00 95.56 181 ASP A C 1
ATOM 1430 O O . ASP A 1 181 ? -14.275 0.526 22.550 1.00 95.56 181 ASP A O 1
ATOM 1434 N N . TYR A 1 182 ? -12.291 1.348 21.903 1.00 97.31 182 TYR A N 1
ATOM 1435 C CA . TYR A 1 182 ? -11.540 0.704 22.982 1.00 97.31 182 TYR A CA 1
ATOM 1436 C C . TYR A 1 182 ? -11.852 1.375 24.320 1.00 97.31 182 TYR A C 1
ATOM 1438 O O . TYR A 1 182 ? -12.196 0.695 25.287 1.00 97.31 182 TYR A O 1
ATOM 1446 N N . ILE A 1 183 ? -11.844 2.711 24.357 1.00 97.81 183 ILE A N 1
ATOM 1447 C CA . ILE A 1 183 ? -12.246 3.493 25.534 1.00 97.81 183 ILE A CA 1
ATOM 1448 C C . ILE A 1 183 ? -13.685 3.147 25.937 1.00 97.81 183 ILE A C 1
ATOM 1450 O O . ILE A 1 183 ? -13.950 2.889 27.113 1.00 97.81 183 ILE A O 1
ATOM 1454 N N . ALA A 1 184 ? -14.608 3.086 24.971 1.00 96.81 184 ALA A N 1
ATOM 1455 C CA . ALA A 1 184 ? -15.999 2.720 25.223 1.00 96.81 184 ALA A CA 1
ATOM 1456 C C . ALA A 1 184 ? -16.130 1.305 25.815 1.00 96.81 184 ALA A C 1
ATOM 1458 O O . ALA A 1 184 ? -16.888 1.100 26.765 1.00 96.81 184 ALA A O 1
ATOM 1459 N N . ALA A 1 185 ? -15.368 0.336 25.300 1.00 97.06 185 ALA A N 1
ATOM 1460 C CA . ALA A 1 185 ? -15.363 -1.032 25.810 1.00 97.06 185 ALA A CA 1
ATOM 1461 C C . ALA A 1 185 ? -14.806 -1.120 27.237 1.00 97.06 185 ALA A C 1
ATOM 1463 O O . ALA A 1 185 ? -15.405 -1.781 28.086 1.00 97.06 185 ALA A O 1
ATOM 1464 N N . CYS A 1 186 ? -13.707 -0.420 27.524 1.00 97.38 186 CYS A N 1
ATOM 1465 C CA . CYS A 1 186 ? -13.126 -0.336 28.864 1.00 97.38 186 CYS A CA 1
ATOM 1466 C C . CYS A 1 186 ? -14.099 0.292 29.870 1.00 97.38 186 CYS A C 1
ATOM 1468 O O . CYS A 1 186 ? -14.284 -0.247 30.962 1.00 97.38 186 CYS A O 1
ATOM 1470 N N . HIS A 1 187 ? -14.775 1.378 29.488 1.00 97.06 187 HIS A N 1
ATOM 1471 C CA . HIS A 1 187 ? -15.794 2.013 30.321 1.00 97.06 187 HIS A CA 1
ATOM 1472 C C . HIS A 1 187 ? -16.953 1.057 30.624 1.00 97.06 187 HIS A C 1
ATOM 1474 O O . HIS A 1 187 ? -17.314 0.865 31.783 1.00 97.06 187 HIS A O 1
ATOM 1480 N N . LEU A 1 188 ? -17.490 0.388 29.599 1.00 94.94 188 LEU A N 1
ATOM 1481 C CA . LEU A 1 188 ? -18.603 -0.547 29.761 1.00 94.94 188 LEU A CA 1
ATOM 1482 C C . LEU A 1 188 ? -18.219 -1.759 30.634 1.00 94.94 188 LEU A C 1
ATOM 1484 O O . LEU A 1 188 ? -19.020 -2.234 31.439 1.00 94.94 188 LEU A O 1
ATOM 1488 N N . LEU A 1 189 ? -16.973 -2.236 30.536 1.00 95.81 189 LEU A N 1
ATOM 1489 C CA . LEU A 1 189 ? -16.434 -3.262 31.435 1.00 95.81 189 LEU A CA 1
ATOM 1490 C C . LEU A 1 189 ? -16.315 -2.770 32.882 1.00 95.81 189 LEU A C 1
ATOM 1492 O O . LEU A 1 189 ? -16.616 -3.526 33.807 1.00 95.81 189 LEU A O 1
ATOM 1496 N N . GLN A 1 190 ? -15.902 -1.522 33.098 1.00 96.56 190 GLN A N 1
ATOM 1497 C CA . GLN A 1 190 ? -15.815 -0.927 34.432 1.00 96.56 190 GLN A CA 1
ATOM 1498 C C . GLN A 1 190 ? -17.204 -0.745 35.065 1.00 96.56 190 GLN A C 1
ATOM 1500 O O . GLN A 1 190 ? -17.393 -1.051 36.248 1.00 96.56 190 GLN A O 1
ATOM 1505 N N . GLU A 1 191 ? -18.192 -0.304 34.283 1.00 92.94 191 GLU A N 1
ATOM 1506 C CA . GLU A 1 191 ? -19.595 -0.227 34.704 1.00 92.94 191 GLU A CA 1
ATOM 1507 C C . GLU A 1 191 ? -20.127 -1.607 35.104 1.00 92.94 191 GLU A C 1
ATOM 1509 O O . GLU A 1 191 ? -20.699 -1.757 36.187 1.00 92.94 191 GLU A O 1
ATOM 1514 N N . HIS A 1 192 ? -19.866 -2.634 34.287 1.00 91.75 192 HIS A N 1
ATOM 1515 C CA . HIS A 1 192 ? -20.232 -4.015 34.599 1.00 91.75 192 HIS A CA 1
ATOM 1516 C C . HIS A 1 192 ? -19.616 -4.478 35.922 1.00 91.75 192 HIS A C 1
ATOM 1518 O O . HIS A 1 192 ? -20.309 -4.998 36.795 1.00 91.75 192 HIS A O 1
ATOM 1524 N N . GLN A 1 193 ? -18.306 -4.286 36.102 1.00 93.69 193 GLN A N 1
ATOM 1525 C CA . GLN A 1 193 ? -17.599 -4.698 37.318 1.00 93.69 193 GLN A CA 1
ATOM 1526 C C . GLN A 1 193 ? -18.155 -4.000 38.565 1.00 93.69 193 GLN A C 1
ATOM 1528 O O . GLN A 1 193 ? -18.337 -4.647 39.601 1.00 93.69 193 GLN A O 1
ATOM 1533 N N . SER A 1 194 ? -18.478 -2.711 38.451 1.00 91.75 194 SER A N 1
ATOM 1534 C CA . SER A 1 194 ? -19.087 -1.926 39.529 1.00 91.75 194 SER A CA 1
ATOM 1535 C C . SER A 1 194 ? -20.486 -2.443 39.874 1.00 91.75 194 SER A C 1
ATOM 1537 O O . SER A 1 194 ? -20.801 -2.638 41.049 1.00 91.75 194 SER A O 1
ATOM 1539 N N . ALA A 1 195 ? -21.298 -2.760 38.862 1.00 88.00 195 ALA A N 1
ATOM 1540 C CA . ALA A 1 195 ? -22.625 -3.337 39.045 1.00 88.00 195 ALA A CA 1
ATOM 1541 C C . ALA A 1 195 ? -22.565 -4.737 39.690 1.00 88.00 195 ALA A C 1
ATOM 1543 O O . ALA A 1 195 ? -23.315 -5.016 40.628 1.00 88.00 195 ALA A O 1
ATOM 1544 N N . VAL A 1 196 ? -21.637 -5.607 39.263 1.00 88.88 196 VAL A N 1
ATOM 1545 C CA . VAL A 1 196 ? -21.403 -6.923 39.894 1.00 88.88 196 VAL A CA 1
ATOM 1546 C C . VAL A 1 196 ? -21.018 -6.758 41.366 1.00 88.88 196 VAL A C 1
ATOM 1548 O O . VAL A 1 196 ? -21.522 -7.490 42.221 1.00 88.88 196 VAL A O 1
ATOM 1551 N N . ALA A 1 197 ? -20.105 -5.835 41.677 1.00 90.06 197 ALA A N 1
ATOM 1552 C CA . ALA A 1 197 ? -19.648 -5.600 43.044 1.00 90.06 197 ALA A CA 1
ATOM 1553 C C . ALA A 1 197 ? -20.798 -5.132 43.947 1.00 90.06 197 ALA A C 1
ATOM 1555 O O . ALA A 1 197 ? -20.959 -5.641 45.060 1.00 90.06 197 ALA A O 1
ATOM 1556 N N . GLU A 1 198 ? -21.636 -4.230 43.440 1.00 88.75 198 GLU A N 1
ATOM 1557 C CA . GLU A 1 198 ? -22.811 -3.739 44.149 1.00 88.75 198 GLU A CA 1
ATOM 1558 C C . GLU A 1 198 ? -23.845 -4.848 44.383 1.00 88.75 198 GLU A C 1
ATOM 1560 O O . GLU A 1 198 ? -24.302 -5.036 45.513 1.00 88.75 198 GLU A O 1
ATOM 1565 N N . LEU A 1 199 ? -24.141 -5.670 43.370 1.00 85.62 199 LEU A N 1
ATOM 1566 C CA . LEU A 1 199 ? -25.014 -6.835 43.537 1.00 85.62 199 LEU A CA 1
ATOM 1567 C C . LEU A 1 199 ? -24.471 -7.807 44.587 1.00 85.62 199 LEU A C 1
ATOM 1569 O O . LEU A 1 199 ? -25.216 -8.233 45.469 1.00 85.62 199 LEU A O 1
ATOM 1573 N N . ARG A 1 200 ? -23.172 -8.129 44.553 1.00 88.69 200 ARG A N 1
ATOM 1574 C CA . ARG A 1 200 ? -22.539 -8.995 45.565 1.00 88.69 200 ARG A CA 1
ATOM 1575 C C . ARG A 1 200 ? -22.673 -8.410 46.970 1.00 88.69 200 ARG A C 1
ATOM 1577 O O . ARG A 1 200 ? -22.971 -9.146 47.912 1.00 88.69 200 ARG A O 1
ATOM 1584 N N . ARG A 1 201 ? -22.513 -7.091 47.117 1.00 90.50 201 ARG A N 1
ATOM 1585 C CA . ARG A 1 201 ? -22.700 -6.377 48.387 1.00 90.50 201 ARG A CA 1
ATOM 1586 C C . ARG A 1 201 ? -24.145 -6.480 48.887 1.00 90.50 201 ARG A C 1
ATOM 1588 O O . ARG A 1 201 ? -24.359 -6.689 50.082 1.00 90.50 201 ARG A O 1
ATOM 1595 N N . LEU A 1 202 ? -25.131 -6.332 48.002 1.00 85.94 202 LEU A N 1
ATOM 1596 C CA . LEU A 1 202 ? -26.557 -6.454 48.332 1.00 85.94 202 LEU A CA 1
ATOM 1597 C C . LEU A 1 202 ? -26.939 -7.889 48.714 1.00 85.94 202 LEU A C 1
ATOM 1599 O O . LEU A 1 202 ? -27.615 -8.086 49.724 1.00 85.94 202 LEU A O 1
ATOM 1603 N N . VAL A 1 203 ? -26.442 -8.889 47.981 1.00 85.06 203 VAL A N 1
ATOM 1604 C CA . VAL A 1 203 ? -26.632 -10.312 48.310 1.00 85.06 203 VAL A CA 1
ATOM 1605 C C . VAL A 1 203 ? -26.037 -10.637 49.682 1.00 85.06 203 VAL A C 1
ATOM 1607 O O . VAL A 1 203 ? -26.703 -11.269 50.499 1.00 85.06 203 VAL A O 1
ATOM 1610 N N . GLY A 1 204 ? -24.828 -10.152 49.980 1.00 88.38 204 GLY A N 1
ATOM 1611 C CA . GLY A 1 204 ? -24.206 -10.325 51.296 1.00 88.38 204 GLY A CA 1
ATOM 1612 C C . GLY A 1 204 ? -25.018 -9.695 52.434 1.00 88.38 204 GLY A C 1
ATOM 1613 O O . GLY A 1 204 ? -25.216 -10.328 53.471 1.00 88.38 204 GLY A O 1
ATOM 1614 N N . LYS A 1 205 ? -25.558 -8.482 52.232 1.00 85.75 205 LYS A N 1
ATOM 1615 C CA . LYS A 1 205 ? -26.466 -7.834 53.198 1.00 85.75 205 LYS A CA 1
ATOM 1616 C C . LYS A 1 205 ? -27.745 -8.643 53.422 1.00 85.75 205 LYS A C 1
ATOM 1618 O O . LYS A 1 205 ? -28.156 -8.807 54.567 1.00 85.75 205 LYS A O 1
ATOM 1623 N N . ALA A 1 206 ? -28.358 -9.147 52.351 1.00 83.50 206 ALA A N 1
ATOM 1624 C CA . ALA A 1 206 ? -29.565 -9.964 52.439 1.00 83.50 206 ALA A CA 1
ATOM 1625 C C . ALA A 1 206 ? -29.307 -11.279 53.192 1.00 83.50 206 ALA A C 1
ATOM 1627 O O . ALA A 1 206 ? -30.104 -11.658 54.044 1.00 83.50 206 ALA A O 1
ATOM 1628 N N . ALA A 1 207 ? -28.174 -11.937 52.925 1.00 85.25 207 ALA A N 1
ATOM 1629 C CA . ALA A 1 207 ? -27.782 -13.179 53.590 1.00 85.25 207 ALA A CA 1
ATOM 1630 C C . ALA A 1 207 ? -27.479 -12.995 55.090 1.00 85.25 207 ALA A C 1
ATOM 1632 O O . ALA A 1 207 ? -27.724 -13.903 55.878 1.00 85.25 207 ALA A O 1
ATOM 1633 N N . GLY A 1 208 ? -26.963 -11.827 55.492 1.00 85.00 208 GLY A N 1
ATOM 1634 C CA . GLY A 1 208 ? -26.670 -11.503 56.894 1.00 85.00 208 GLY A CA 1
ATOM 1635 C C . GLY A 1 208 ? -27.852 -10.945 57.700 1.00 85.00 208 GLY A C 1
ATOM 1636 O O . GLY A 1 208 ? -27.729 -10.754 58.909 1.00 85.00 208 GLY A O 1
ATOM 1637 N N . ALA A 1 209 ? -28.989 -10.650 57.068 1.00 85.38 209 ALA A N 1
ATOM 1638 C CA . ALA A 1 209 ? -30.143 -10.060 57.739 1.00 85.38 209 ALA A CA 1
ATOM 1639 C C . ALA A 1 209 ? -30.921 -11.109 58.554 1.00 85.38 209 ALA A C 1
ATOM 1641 O O . ALA A 1 209 ? -31.459 -12.061 57.997 1.00 85.38 209 ALA A O 1
ATOM 1642 N N . SER A 1 210 ? -31.050 -10.909 59.873 1.00 76.88 210 SER A N 1
ATOM 1643 C CA . SER A 1 210 ? -31.793 -11.847 60.735 1.00 76.88 210 SER A CA 1
ATOM 1644 C C . SER A 1 210 ? -33.293 -11.546 60.856 1.00 76.88 210 SER A C 1
ATOM 1646 O O . SER A 1 210 ? -34.048 -12.395 61.327 1.00 76.88 210 SER A O 1
ATOM 1648 N N . CYS A 1 211 ? -33.757 -10.362 60.429 1.00 78.38 211 CYS A N 1
ATOM 1649 C CA . CYS A 1 211 ? -35.162 -9.964 60.551 1.00 78.38 211 CYS A CA 1
ATOM 1650 C C . CYS A 1 211 ? -35.869 -9.842 59.190 1.00 78.38 211 CYS A C 1
ATOM 1652 O O . CYS A 1 211 ? -35.305 -9.387 58.192 1.00 78.38 211 CYS A O 1
ATOM 1654 N N . ALA A 1 212 ? -37.156 -10.202 59.166 1.00 76.75 212 ALA A N 1
ATOM 1655 C CA . ALA A 1 212 ? -37.972 -10.228 57.950 1.00 76.75 212 ALA A CA 1
ATOM 1656 C C . ALA A 1 212 ? -38.106 -8.856 57.258 1.00 76.75 212 ALA A C 1
ATOM 1658 O O . ALA A 1 212 ? -38.271 -8.795 56.041 1.00 76.75 212 ALA A O 1
ATOM 1659 N N . ALA A 1 213 ? -38.031 -7.752 58.010 1.00 76.69 213 ALA A N 1
ATOM 1660 C CA . ALA A 1 213 ? -38.091 -6.401 57.449 1.00 76.69 213 ALA A CA 1
ATOM 1661 C C . ALA A 1 213 ? -36.821 -6.054 56.651 1.00 76.69 213 ALA A C 1
ATOM 1663 O O . ALA A 1 213 ? -36.922 -5.553 55.532 1.00 76.69 213 ALA A O 1
ATOM 1664 N N . ALA A 1 214 ? -35.642 -6.392 57.185 1.00 76.44 214 ALA A N 1
ATOM 1665 C CA . ALA A 1 214 ? -34.361 -6.187 56.509 1.00 76.44 214 ALA A CA 1
ATOM 1666 C C . ALA A 1 214 ? -34.233 -7.057 55.245 1.00 76.44 214 ALA A C 1
ATOM 1668 O O . ALA A 1 214 ? -33.753 -6.580 54.219 1.00 76.44 214 ALA A O 1
ATOM 1669 N N . LEU A 1 215 ? -34.756 -8.290 55.280 1.00 75.44 215 LEU A N 1
ATOM 1670 C CA . LEU A 1 215 ? -34.829 -9.170 54.107 1.00 75.44 215 LEU A CA 1
ATOM 1671 C C . LEU A 1 215 ? -35.690 -8.584 52.978 1.00 75.44 215 LEU A C 1
ATOM 1673 O O . LEU A 1 215 ? -35.271 -8.597 51.822 1.00 75.44 215 LEU A O 1
ATOM 1677 N N . ARG A 1 216 ? -36.874 -8.036 53.288 1.00 80.56 216 ARG A N 1
ATOM 1678 C CA . ARG A 1 216 ? -37.741 -7.416 52.265 1.00 80.56 216 ARG A CA 1
ATOM 1679 C C . ARG A 1 216 ? -37.112 -6.172 51.645 1.00 80.56 216 ARG A C 1
ATOM 1681 O O . ARG A 1 216 ? -37.217 -5.998 50.434 1.00 80.56 216 ARG A O 1
ATOM 1688 N N . ALA A 1 217 ? -36.461 -5.334 52.453 1.00 80.69 217 ALA A N 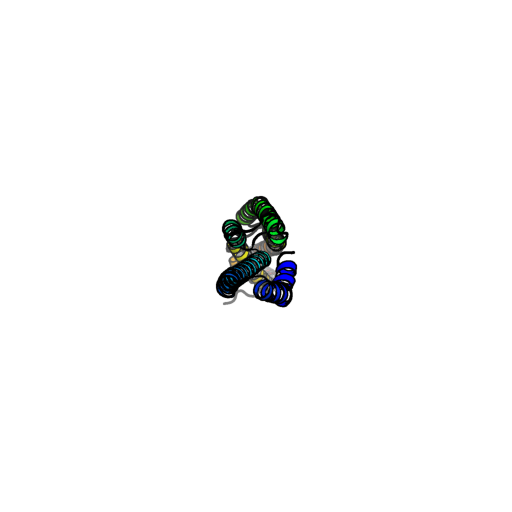1
ATOM 1689 C CA . ALA A 1 217 ? -35.759 -4.152 51.958 1.00 80.69 217 ALA A CA 1
ATOM 1690 C C . ALA A 1 217 ? -34.612 -4.545 51.008 1.00 80.69 217 ALA A C 1
ATOM 1692 O O . ALA A 1 217 ? -34.572 -4.079 49.871 1.00 80.69 217 ALA A O 1
ATOM 1693 N N . ALA A 1 218 ? -33.759 -5.488 51.423 1.00 78.50 218 ALA A N 1
ATOM 1694 C CA . ALA A 1 218 ? -32.647 -5.968 50.604 1.00 78.50 218 ALA A CA 1
ATOM 1695 C C . ALA A 1 218 ? -33.116 -6.654 49.304 1.00 78.50 218 ALA A C 1
ATOM 1697 O O . ALA A 1 218 ? -32.508 -6.468 48.252 1.00 78.50 218 ALA A O 1
ATOM 1698 N N . ALA A 1 219 ? -34.227 -7.400 49.340 1.00 77.94 219 ALA A N 1
ATOM 1699 C CA . ALA A 1 219 ? -34.821 -8.004 48.145 1.00 77.94 219 ALA A CA 1
ATOM 1700 C C . ALA A 1 219 ? -35.365 -6.956 47.154 1.00 77.94 219 ALA A C 1
ATOM 1702 O O . ALA A 1 219 ? -35.271 -7.149 45.940 1.00 77.94 219 ALA A O 1
ATOM 1703 N N . GLY A 1 220 ? -35.913 -5.842 47.655 1.00 82.56 220 GLY A N 1
ATOM 1704 C CA . GLY A 1 220 ? -36.351 -4.714 46.830 1.00 82.56 220 GLY A CA 1
ATOM 1705 C C . GLY A 1 220 ? -35.186 -4.037 46.104 1.00 82.56 220 GLY A C 1
ATOM 1706 O O . GLY A 1 220 ? -35.254 -3.850 44.888 1.00 82.56 220 GLY A O 1
ATOM 1707 N N . GLU A 1 221 ? -34.100 -3.746 46.827 1.00 82.81 221 GLU A N 1
ATOM 1708 C CA . GLU A 1 221 ? -32.865 -3.177 46.263 1.00 82.81 221 GLU A CA 1
ATOM 1709 C C . GLU A 1 221 ? -32.245 -4.104 45.208 1.00 82.81 221 GLU A C 1
ATOM 1711 O O . GLU A 1 221 ? -31.902 -3.656 44.115 1.00 82.81 221 GLU A O 1
ATOM 1716 N N . LEU A 1 222 ? -32.177 -5.410 45.490 1.00 78.56 222 LEU A N 1
ATOM 1717 C CA . LEU A 1 222 ? -31.662 -6.405 44.548 1.00 78.56 222 LEU A CA 1
ATOM 1718 C C . LEU A 1 222 ? -32.495 -6.445 43.259 1.00 78.56 222 LEU A C 1
ATOM 1720 O O . LEU A 1 222 ? -31.941 -6.458 42.163 1.00 78.56 222 LEU A O 1
ATOM 1724 N N . ARG A 1 223 ? -33.829 -6.438 43.371 1.00 79.94 223 ARG A N 1
ATOM 1725 C CA . ARG A 1 223 ? -34.718 -6.449 42.203 1.00 79.94 223 ARG A CA 1
ATOM 1726 C C . ARG A 1 223 ? -34.548 -5.190 41.359 1.00 79.94 223 ARG A C 1
ATOM 1728 O O . ARG A 1 223 ? -34.512 -5.296 40.138 1.00 79.94 223 ARG A O 1
ATOM 1735 N N . ALA A 1 224 ? -34.432 -4.022 41.989 1.00 80.81 224 ALA A N 1
ATOM 1736 C CA . ALA A 1 224 ? -34.180 -2.771 41.280 1.00 80.81 224 ALA A CA 1
ATOM 1737 C C . ALA A 1 224 ? -32.825 -2.800 40.551 1.00 80.81 224 ALA A C 1
ATOM 1739 O O . ALA A 1 224 ? -32.765 -2.456 39.374 1.00 80.81 224 ALA A O 1
ATOM 1740 N N . ALA A 1 225 ? -31.769 -3.286 41.210 1.00 79.25 225 ALA A N 1
ATOM 1741 C CA . ALA A 1 225 ? -30.439 -3.411 40.617 1.00 79.25 225 ALA A CA 1
ATOM 1742 C C . ALA A 1 225 ? -30.403 -4.398 39.435 1.00 79.25 225 ALA A C 1
ATOM 1744 O O . ALA A 1 225 ? -29.775 -4.115 38.420 1.00 79.25 225 ALA A O 1
ATOM 1745 N N . VAL A 1 226 ? -31.121 -5.523 39.527 1.00 79.06 226 VAL A N 1
ATOM 1746 C CA . VAL A 1 226 ? -31.251 -6.492 38.422 1.00 79.06 226 VAL A CA 1
ATOM 1747 C C . VAL A 1 226 ? -32.075 -5.921 37.264 1.00 79.06 226 VAL A C 1
ATOM 1749 O O . VAL A 1 226 ? -31.750 -6.166 36.111 1.00 79.06 226 VAL A O 1
ATOM 1752 N N . LEU A 1 227 ? -33.120 -5.132 37.532 1.00 78.88 227 LEU A N 1
ATOM 1753 C CA . LEU A 1 227 ? -33.898 -4.475 36.471 1.00 78.88 227 LEU A CA 1
ATOM 1754 C C . LEU A 1 227 ? -33.119 -3.352 35.771 1.00 78.88 227 LEU A C 1
ATOM 1756 O O . LEU A 1 227 ? -33.342 -3.106 34.589 1.00 78.88 227 LEU A O 1
ATOM 1760 N N . ALA A 1 228 ? -32.202 -2.694 36.482 1.00 79.62 228 ALA A N 1
ATOM 1761 C CA . ALA A 1 228 ? -31.257 -1.735 35.913 1.00 79.62 228 ALA A CA 1
ATOM 1762 C C . ALA A 1 228 ? -30.073 -2.413 35.192 1.00 79.62 228 ALA A C 1
ATOM 1764 O O . ALA A 1 228 ? -29.218 -1.731 34.625 1.00 79.62 228 ALA A O 1
ATOM 1765 N N . TRP A 1 229 ? -29.997 -3.748 35.207 1.00 78.19 229 TRP A N 1
ATOM 1766 C CA . TRP A 1 229 ? -28.935 -4.496 34.549 1.00 78.19 229 TRP A CA 1
ATOM 1767 C C . TRP A 1 229 ? -29.135 -4.482 33.035 1.00 78.19 229 TRP A C 1
ATOM 1769 O O . TRP A 1 229 ? -30.046 -5.107 32.497 1.00 78.19 229 TRP A O 1
ATOM 1779 N N . HIS A 1 230 ? -28.268 -3.758 32.334 1.00 74.25 230 HIS A N 1
ATOM 1780 C CA . HIS A 1 230 ? -28.359 -3.569 30.885 1.00 74.25 230 HIS A CA 1
ATOM 1781 C C . HIS A 1 230 ? -27.344 -4.394 30.078 1.00 74.25 230 HIS A C 1
ATOM 1783 O O . HIS A 1 230 ? -27.120 -4.094 28.900 1.00 74.25 230 HIS A O 1
ATOM 1789 N N . PHE A 1 231 ? -26.722 -5.402 30.695 1.00 76.38 231 PHE A N 1
ATOM 1790 C CA . PHE A 1 231 ? -25.816 -6.333 30.019 1.00 76.38 231 PHE A CA 1
ATOM 1791 C C . PHE A 1 231 ? -26.573 -7.589 29.600 1.00 76.38 231 PHE A C 1
ATOM 1793 O O . PHE A 1 231 ? -27.486 -8.024 30.307 1.00 76.38 231 PHE A O 1
ATOM 1800 N N . ALA A 1 232 ? -26.2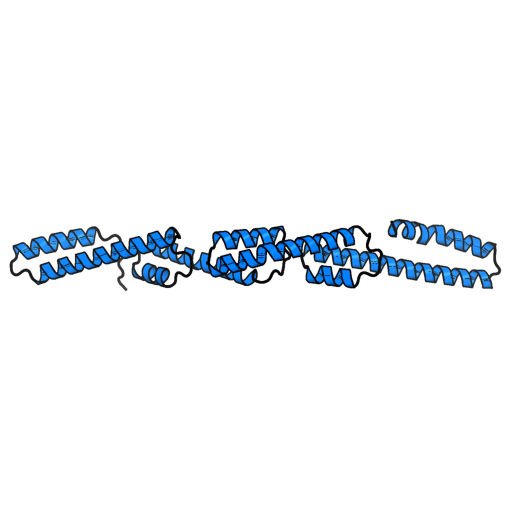03 -8.157 28.451 1.00 74.06 232 ALA A N 1
ATOM 1801 C CA . ALA A 1 232 ? -26.753 -9.436 28.024 1.00 74.06 232 ALA A CA 1
ATOM 1802 C C . ALA A 1 232 ? -26.464 -10.488 29.106 1.00 74.06 232 ALA A C 1
ATOM 1804 O O . ALA A 1 232 ? -25.362 -10.524 29.651 1.00 74.06 232 ALA A O 1
ATOM 1805 N N . ASP A 1 233 ? -27.477 -11.289 29.451 1.00 62.69 233 ASP A N 1
ATOM 1806 C CA . ASP A 1 233 ? -27.356 -12.380 30.420 1.00 62.69 233 ASP A CA 1
ATOM 1807 C C . ASP A 1 233 ? -26.191 -13.282 29.966 1.00 62.69 233 ASP A C 1
ATOM 1809 O O . ASP A 1 233 ? -26.301 -13.968 28.951 1.00 62.69 233 ASP A O 1
ATOM 1813 N N . ASP A 1 234 ? -25.075 -13.291 30.705 1.00 58.38 234 ASP A N 1
ATOM 1814 C CA . ASP A 1 234 ? -23.928 -14.189 30.477 1.00 58.38 234 ASP A CA 1
ATOM 1815 C C . ASP A 1 234 ? -24.287 -15.642 30.900 1.00 58.38 234 ASP A C 1
ATOM 1817 O O . ASP A 1 234 ? -23.496 -16.338 31.539 1.00 58.38 234 ASP A O 1
ATOM 1821 N N . ARG A 1 235 ? -25.518 -16.097 30.619 1.00 48.22 235 ARG A N 1
ATOM 1822 C CA . ARG A 1 235 ? -26.019 -17.435 30.957 1.00 48.22 235 ARG A CA 1
ATOM 1823 C C . ARG A 1 235 ? -25.736 -18.406 29.813 1.00 48.22 235 ARG A C 1
ATOM 1825 O O . ARG A 1 235 ? -26.603 -18.643 28.975 1.00 48.22 235 ARG A O 1
ATOM 1832 N N . GLU A 1 236 ? -24.542 -18.986 29.836 1.00 40.38 236 GLU A N 1
ATOM 1833 C CA . GLU A 1 236 ? -24.241 -20.300 29.246 1.00 40.38 236 GLU A CA 1
ATOM 1834 C C . GLU A 1 236 ? -23.667 -21.228 30.317 1.00 40.38 236 GLU A C 1
ATOM 1836 O O . GLU A 1 236 ? -22.695 -20.818 30.997 1.00 40.38 236 GLU A O 1
#

Sequence (236 aa):
RLEAVLRVACGQRYLRVVARLRRCHPISKSAALEVSMASQLVKARTLLADWQQALRDIKDARRQRDAAKVQELLALWRFAEDEPGVVEATADLLQWAQASCDLVPSLSSASERKDVPSLAAALEEIALRGPRDVDGVESARLMLSRYRDQERHLKVALASRSSRQLAQVVRTWEFEETHVDYIAACHLLQEHQSAVAELRRLVGKAAGASCAAALRAAAGELRAAVLAWHFADDRE

pLDDT: mean 89.2, std 11.47, range [40.38, 98.31]

Nearest PDB structures (foldseek):
  3ieg-assembly2_B  TM=2.064E-01  e=4.153E-01  Mus musculus
  6wlg-assembly1_B-2  TM=1.740E-01  e=5.730E+00  Homo sapiens

Foldseek 3Di:
DLVVVLVVCPPPVLVVVLVVLVVPDDPVVSVVVNVVVVVVNVVSVVVVVVVVVLLVQLVVCVVLLPLVSNVVSLVVDPDDCPDPSNVVSVVLNVQQVVLLVVLVVQCVVCVVQVVLVSLVVSLVSCVVRHRPDRPCSVVSVVSNVVVVVLVVQLVVCLVQLALVSLVVSLVVDDHDCPDPSNVVSVVSNVVVVVLVVVLVVLVVQLVPDPDPVSVVVSVVVNVVSVVVDPGDPPDD

Secondary structure (DSSP, 8-state):
-HHHHHHHIIIIIHHHHHHHHHHHS-HHHHHHHHHHHHHHHHHHHHHHHHHHHHHHHHHHHHHHT-HHHHHHHHHT--S-TT-HHHHHHHHHHHHHHHHHHHHHHHHHHHHHHT-HHHHHHHHHHHHHHS-S--TTHHHHHHHHHHHHHHHHHHHHHHHHT-HHHHHHHHHT--S-TT-HHHHHHHHHHHHHHHHHHHHHHHHHHHHH--SHHHHHHHHHHHHHHHHT--S-----